Protein AF-A0A1G9WGM2-F1 (afdb_monomer)

Mean predicted aligned error: 13.65 Å

Structure (mmCIF, N/CA/C/O backbone):
data_AF-A0A1G9WGM2-F1
#
_entry.id   AF-A0A1G9WGM2-F1
#
loop_
_atom_site.group_PDB
_atom_site.id
_atom_site.type_symbol
_atom_site.label_atom_id
_atom_site.label_alt_id
_atom_site.label_comp_id
_atom_site.label_asym_id
_atom_site.label_entity_id
_atom_site.label_seq_id
_atom_site.pdbx_PDB_ins_code
_atom_site.Cartn_x
_atom_site.Cartn_y
_atom_site.Cartn_z
_atom_site.occupancy
_atom_site.B_iso_or_equiv
_atom_site.auth_seq_id
_atom_site.auth_comp_id
_atom_site.auth_asym_id
_atom_site.auth_atom_id
_atom_site.pdbx_PDB_model_num
ATOM 1 N N . MET A 1 1 ? 54.208 -11.945 -113.895 1.00 58.06 1 MET A N 1
ATOM 2 C CA . MET A 1 1 ? 55.251 -12.367 -112.931 1.00 58.06 1 MET A CA 1
ATOM 3 C C . MET A 1 1 ? 56.670 -12.042 -113.405 1.00 58.06 1 MET A C 1
ATOM 5 O O . MET A 1 1 ? 57.477 -11.692 -112.555 1.00 58.06 1 MET A O 1
ATOM 9 N N . ASP A 1 2 ? 56.974 -12.049 -114.711 1.00 66.38 2 ASP A N 1
ATOM 10 C CA . ASP A 1 2 ? 58.338 -11.769 -115.215 1.00 66.38 2 ASP A CA 1
ATOM 11 C C . ASP A 1 2 ? 58.859 -10.343 -114.980 1.00 66.38 2 ASP A C 1
ATOM 13 O O . ASP A 1 2 ? 60.056 -10.149 -114.787 1.00 66.38 2 ASP A O 1
ATOM 17 N N . PHE A 1 3 ? 57.978 -9.341 -114.923 1.00 66.06 3 PHE A N 1
ATOM 18 C CA . PHE A 1 3 ? 58.380 -7.950 -114.682 1.00 66.06 3 PHE A CA 1
ATOM 19 C C . PHE A 1 3 ? 58.916 -7.721 -113.258 1.00 66.06 3 PHE A C 1
ATOM 21 O O . PHE A 1 3 ? 59.926 -7.051 -113.071 1.00 66.06 3 PHE A O 1
ATOM 28 N N . PHE A 1 4 ? 58.288 -8.346 -112.257 1.00 67.81 4 PHE A N 1
ATOM 29 C CA . PHE A 1 4 ? 58.716 -8.248 -110.859 1.00 67.81 4 PHE A CA 1
ATOM 30 C C . PHE A 1 4 ? 60.034 -8.980 -110.608 1.00 67.81 4 PHE A C 1
ATOM 32 O O . PHE A 1 4 ? 60.876 -8.486 -109.866 1.00 67.81 4 PHE A O 1
ATOM 39 N N . LYS A 1 5 ? 60.251 -10.117 -111.277 1.00 70.56 5 LYS A N 1
ATOM 40 C CA . LYS A 1 5 ? 61.492 -10.886 -111.149 1.00 70.56 5 LYS A CA 1
ATOM 41 C C . LYS A 1 5 ? 62.699 -10.106 -111.697 1.00 70.56 5 LYS A C 1
ATOM 43 O O . LYS A 1 5 ? 63.709 -9.993 -111.014 1.00 70.56 5 LYS A O 1
ATOM 48 N N . LYS A 1 6 ? 62.535 -9.452 -112.856 1.00 65.06 6 LYS A N 1
ATOM 49 C CA . LYS A 1 6 ? 63.560 -8.600 -113.495 1.00 65.06 6 LYS A CA 1
ATOM 50 C C . LYS A 1 6 ? 63.853 -7.297 -112.734 1.00 65.06 6 LYS A C 1
ATOM 52 O O . LYS A 1 6 ? 64.939 -6.743 -112.857 1.00 65.06 6 LYS A O 1
ATOM 57 N N . MET A 1 7 ? 62.889 -6.802 -111.953 1.00 61.94 7 MET A N 1
ATOM 58 C CA . MET A 1 7 ? 63.050 -5.619 -111.096 1.00 61.94 7 MET A CA 1
ATOM 59 C C . MET A 1 7 ? 63.851 -5.914 -109.825 1.00 61.94 7 MET A C 1
ATOM 61 O O . MET A 1 7 ? 64.615 -5.066 -109.374 1.00 61.94 7 MET A O 1
ATOM 65 N N . VAL A 1 8 ? 63.680 -7.110 -109.256 1.00 66.00 8 VAL A N 1
ATOM 66 C CA . VAL A 1 8 ? 64.342 -7.538 -108.011 1.00 66.00 8 VAL A CA 1
ATOM 67 C C . VAL A 1 8 ? 65.826 -7.865 -108.230 1.00 66.00 8 VAL A C 1
ATOM 69 O O . VAL A 1 8 ? 66.623 -7.726 -107.308 1.00 66.00 8 VAL A O 1
ATOM 72 N N . GLU A 1 9 ? 66.227 -8.216 -109.453 1.00 73.25 9 GLU A N 1
ATOM 73 C CA . GLU A 1 9 ? 67.629 -8.479 -109.818 1.00 73.25 9 GLU A CA 1
ATOM 74 C C . GLU A 1 9 ? 68.477 -7.198 -109.996 1.00 73.25 9 GLU A C 1
ATOM 76 O O . GLU A 1 9 ? 69.699 -7.286 -110.103 1.00 73.25 9 GLU A O 1
ATOM 81 N N . ASN A 1 10 ? 67.870 -5.997 -109.986 1.00 79.62 10 ASN A N 1
ATOM 82 C CA . ASN A 1 10 ? 68.602 -4.728 -110.033 1.00 79.62 10 ASN A CA 1
ATOM 83 C C . ASN A 1 10 ? 68.957 -4.254 -108.603 1.00 79.62 10 ASN A C 1
ATOM 85 O O . ASN A 1 10 ? 68.059 -3.857 -107.852 1.00 79.62 10 ASN A O 1
ATOM 89 N N . PRO A 1 11 ? 70.247 -4.236 -108.213 1.00 78.94 11 PRO A N 1
ATOM 90 C CA . PRO A 1 11 ? 70.667 -3.938 -106.840 1.00 78.94 11 PRO A CA 1
ATOM 91 C C . PRO A 1 11 ? 70.260 -2.531 -106.378 1.00 78.94 11 PRO A C 1
ATOM 93 O O . PRO A 1 11 ? 69.970 -2.323 -105.200 1.00 78.94 11 PRO A O 1
ATOM 96 N N . THR A 1 12 ? 70.165 -1.569 -107.298 1.00 80.69 12 THR A N 1
ATOM 97 C CA . THR A 1 12 ? 69.712 -0.205 -106.998 1.00 80.69 12 THR A CA 1
ATOM 98 C C . THR A 1 12 ? 68.216 -0.172 -106.678 1.00 80.69 12 THR A C 1
ATOM 100 O O . THR A 1 12 ? 67.799 0.507 -105.742 1.00 80.69 12 THR A O 1
ATOM 103 N N . VAL A 1 13 ? 67.403 -0.946 -107.405 1.00 81.19 13 VAL A N 1
ATOM 104 C CA . VAL A 1 13 ? 65.955 -1.053 -107.159 1.00 81.19 13 VAL A CA 1
ATOM 105 C C . VAL A 1 13 ? 65.683 -1.801 -105.850 1.00 81.19 13 VAL A C 1
ATOM 107 O O . VAL A 1 13 ? 64.852 -1.357 -105.059 1.00 81.19 13 VAL A O 1
ATOM 110 N N . ALA A 1 14 ? 66.427 -2.873 -105.563 1.0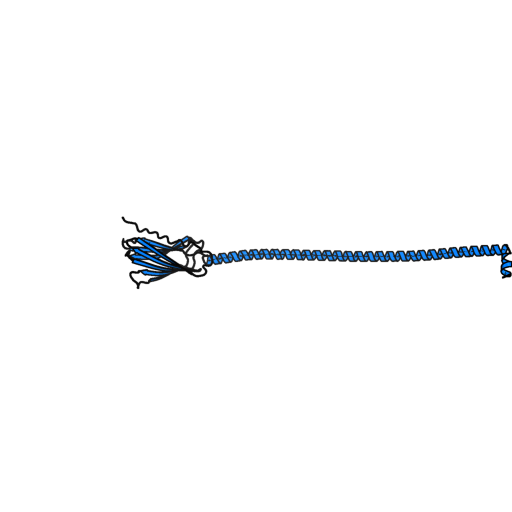0 79.38 14 ALA A N 1
ATOM 111 C CA . ALA A 1 14 ? 66.329 -3.610 -104.301 1.00 79.38 14 ALA A CA 1
ATOM 112 C C . ALA A 1 14 ? 66.664 -2.735 -103.074 1.00 79.38 14 ALA A C 1
ATOM 114 O O . ALA A 1 14 ? 65.967 -2.797 -102.057 1.00 79.38 14 ALA A O 1
ATOM 115 N N . PHE A 1 15 ? 67.681 -1.871 -103.176 1.00 83.62 15 PHE A N 1
ATOM 116 C CA . PHE A 1 15 ? 68.032 -0.913 -102.123 1.00 83.62 15 PHE A CA 1
ATOM 117 C C . PHE A 1 15 ? 66.912 0.106 -101.876 1.00 83.62 15 PHE A C 1
ATOM 119 O O . PHE A 1 15 ? 66.497 0.300 -100.734 1.00 83.62 15 PHE A O 1
ATOM 126 N N . VAL A 1 16 ? 66.364 0.704 -102.940 1.00 85.00 16 VAL A N 1
ATOM 127 C CA . VAL A 1 16 ? 65.252 1.664 -102.837 1.00 85.00 16 VAL A CA 1
ATOM 128 C C . VAL A 1 16 ? 64.013 1.016 -102.212 1.00 85.00 16 VAL A C 1
ATOM 130 O O . VAL A 1 16 ? 63.415 1.595 -101.308 1.00 85.00 16 VAL A O 1
ATOM 133 N N . ILE A 1 17 ? 63.663 -0.210 -102.617 1.00 84.69 17 ILE A N 1
ATOM 134 C CA . ILE A 1 17 ? 62.552 -0.965 -102.017 1.00 84.69 17 ILE A CA 1
ATOM 135 C C . ILE A 1 17 ? 62.804 -1.221 -100.524 1.00 84.69 17 ILE A C 1
ATOM 137 O O . ILE A 1 17 ? 61.892 -1.051 -99.719 1.00 84.69 17 ILE A O 1
ATOM 141 N N . THR A 1 18 ? 64.031 -1.574 -100.133 1.00 86.44 18 THR A N 1
ATOM 142 C CA . THR A 1 18 ? 64.389 -1.838 -98.727 1.00 86.44 18 THR A CA 1
ATOM 143 C C . THR A 1 18 ? 64.305 -0.574 -97.868 1.00 86.44 18 THR A C 1
ATOM 145 O O . THR A 1 18 ? 63.779 -0.621 -96.758 1.00 86.44 18 THR A O 1
ATOM 148 N N . VAL A 1 19 ? 64.761 0.573 -98.384 1.00 87.31 19 VAL A N 1
ATOM 149 C CA . VAL A 1 19 ? 64.656 1.870 -97.692 1.00 87.31 19 VAL A CA 1
ATOM 150 C C . VAL A 1 19 ? 63.193 2.290 -97.535 1.00 87.31 19 VAL A C 1
ATOM 152 O O . VAL A 1 19 ? 62.791 2.699 -96.445 1.00 87.31 19 VAL A O 1
ATOM 155 N N . ILE A 1 20 ? 62.373 2.133 -98.581 1.00 88.06 20 ILE A N 1
ATOM 156 C CA . ILE A 1 20 ? 60.930 2.414 -98.518 1.00 88.06 20 ILE A CA 1
ATOM 157 C C . ILE A 1 20 ? 60.243 1.482 -97.511 1.00 88.06 20 ILE A C 1
ATOM 159 O O . ILE A 1 20 ? 59.469 1.949 -96.677 1.00 88.06 20 ILE A O 1
ATOM 163 N N . ALA A 1 21 ? 60.550 0.183 -97.536 1.00 87.25 21 ALA A N 1
ATOM 164 C CA . ALA A 1 21 ? 60.004 -0.786 -96.590 1.00 87.25 21 ALA A CA 1
ATOM 165 C C . ALA A 1 21 ? 60.413 -0.472 -95.141 1.00 87.25 21 ALA A C 1
ATOM 167 O O . ALA A 1 21 ? 59.571 -0.519 -94.246 1.00 87.25 21 ALA A O 1
ATOM 168 N N . GLY A 1 22 ? 61.672 -0.087 -94.907 1.00 90.62 22 GLY A N 1
ATOM 169 C CA . GLY A 1 22 ? 62.163 0.333 -93.593 1.00 90.62 22 GLY A CA 1
ATOM 170 C C . GLY A 1 22 ? 61.476 1.602 -93.082 1.00 90.62 22 GLY A C 1
ATOM 171 O O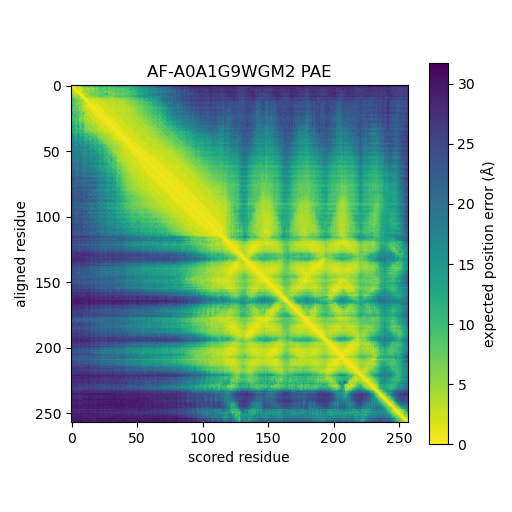 . GLY A 1 22 ? 61.080 1.664 -91.918 1.00 90.62 22 GLY A O 1
ATOM 172 N N . PHE A 1 23 ? 61.257 2.589 -93.955 1.00 91.94 23 PHE A N 1
ATOM 173 C CA . PHE A 1 23 ? 60.539 3.815 -93.605 1.00 91.94 23 PHE A CA 1
ATOM 174 C C . PHE A 1 23 ? 59.058 3.551 -93.296 1.00 91.94 23 PHE A C 1
ATOM 176 O O . PHE A 1 23 ? 58.539 4.051 -92.298 1.00 91.94 23 PHE A O 1
ATOM 183 N N . LEU A 1 24 ? 58.387 2.707 -94.088 1.00 92.19 24 LEU A N 1
ATOM 184 C CA . LEU A 1 24 ? 57.010 2.282 -93.818 1.00 92.19 24 LEU A CA 1
ATOM 185 C C . LEU A 1 24 ? 56.899 1.495 -92.504 1.00 92.19 24 LEU A C 1
ATOM 187 O O . LEU A 1 24 ? 55.967 1.733 -91.737 1.00 92.19 24 LEU A O 1
ATOM 191 N N . ALA A 1 25 ? 57.857 0.613 -92.205 1.00 91.31 25 ALA A N 1
ATOM 192 C CA . ALA A 1 25 ? 57.912 -0.110 -90.936 1.00 91.31 25 ALA A CA 1
ATOM 193 C C . ALA A 1 25 ? 58.110 0.840 -89.742 1.00 91.31 25 ALA A C 1
ATOM 195 O O . ALA A 1 25 ? 57.445 0.684 -88.718 1.00 91.31 25 ALA A O 1
ATOM 196 N N . PHE A 1 26 ? 58.964 1.860 -89.881 1.00 93.25 26 PHE A N 1
ATOM 197 C CA . PHE A 1 26 ? 59.153 2.885 -88.854 1.00 93.25 26 PHE A CA 1
ATOM 198 C C . PHE A 1 26 ? 57.890 3.728 -88.638 1.00 93.25 26 PHE A C 1
ATOM 200 O O . PHE A 1 26 ? 57.472 3.913 -87.496 1.00 93.25 26 PHE A O 1
ATOM 207 N N . ILE A 1 27 ? 57.226 4.172 -89.713 1.00 93.06 27 ILE A N 1
ATOM 208 C CA . ILE A 1 27 ? 55.937 4.876 -89.621 1.00 93.06 27 ILE A CA 1
ATOM 209 C C . ILE A 1 27 ? 54.904 4.000 -88.910 1.00 93.06 27 ILE A C 1
ATOM 211 O O . ILE A 1 27 ? 54.216 4.478 -88.007 1.00 93.06 27 ILE A O 1
ATOM 215 N N . PHE A 1 28 ? 54.810 2.719 -89.274 1.00 93.06 28 PHE A N 1
ATOM 216 C CA . PHE A 1 28 ? 53.888 1.784 -88.634 1.00 93.06 28 PHE A CA 1
ATOM 217 C C . PHE A 1 28 ? 54.191 1.626 -87.138 1.00 93.06 28 PHE A C 1
ATOM 219 O O . PHE A 1 28 ? 53.273 1.649 -86.317 1.00 93.06 28 PHE A O 1
ATOM 226 N N . LEU A 1 29 ? 55.473 1.559 -86.763 1.00 93.56 29 LEU A N 1
ATOM 227 C CA . LEU A 1 29 ? 55.907 1.518 -85.368 1.00 93.56 29 LEU A CA 1
ATOM 228 C C . LEU A 1 29 ? 55.490 2.797 -84.627 1.00 93.56 29 LEU A C 1
ATOM 230 O O . LEU A 1 29 ? 54.856 2.704 -83.575 1.00 93.56 29 LEU A O 1
ATOM 234 N N . CYS A 1 30 ? 55.731 3.983 -85.194 1.00 92.38 30 CYS A N 1
ATOM 235 C CA . CYS A 1 30 ? 55.307 5.256 -84.606 1.00 92.38 30 CYS A CA 1
ATOM 236 C C . CYS A 1 30 ? 53.784 5.357 -84.436 1.00 92.38 30 CYS A C 1
ATOM 238 O O . CYS A 1 30 ? 53.317 5.776 -83.375 1.00 92.38 30 CYS A O 1
ATOM 240 N N . ILE A 1 31 ? 53.003 4.944 -85.440 1.00 92.56 31 ILE A N 1
ATOM 241 C CA . ILE A 1 31 ? 51.534 4.920 -85.369 1.00 92.56 31 ILE A CA 1
ATOM 242 C C . ILE A 1 31 ? 51.069 3.945 -84.282 1.00 92.56 31 ILE A C 1
ATOM 244 O O . ILE A 1 31 ? 50.211 4.295 -83.474 1.00 92.56 31 ILE A O 1
ATOM 248 N N . SER A 1 32 ? 51.651 2.745 -84.215 1.00 91.62 32 SER A N 1
ATOM 249 C CA . SER A 1 32 ? 51.292 1.740 -83.209 1.00 91.62 32 SER A CA 1
ATOM 250 C C . SER A 1 32 ? 51.579 2.232 -81.786 1.00 91.62 32 SER A C 1
ATOM 252 O O . SER A 1 32 ? 50.714 2.131 -80.915 1.00 91.62 32 SER A O 1
ATOM 254 N N . ALA A 1 33 ? 52.732 2.874 -81.571 1.00 91.12 33 ALA A N 1
ATOM 255 C CA . ALA A 1 33 ? 53.105 3.471 -80.295 1.00 91.12 33 ALA A CA 1
ATOM 256 C C . ALA A 1 33 ? 52.187 4.650 -79.926 1.00 91.12 33 ALA A C 1
ATOM 258 O O . ALA A 1 33 ? 51.784 4.785 -78.769 1.00 91.12 33 ALA A O 1
ATOM 259 N N . TYR A 1 34 ? 51.807 5.484 -80.902 1.00 93.56 34 TYR A N 1
ATOM 260 C CA . TYR A 1 34 ? 50.861 6.583 -80.696 1.00 93.56 34 TYR A CA 1
ATOM 261 C C . TYR A 1 34 ? 49.474 6.067 -80.290 1.00 93.56 34 TYR A C 1
ATOM 263 O O . TYR A 1 34 ? 48.904 6.539 -79.304 1.00 93.56 34 TYR A O 1
ATOM 271 N N . LEU A 1 35 ? 48.956 5.053 -80.989 1.00 92.19 35 LEU A N 1
ATOM 272 C CA . LEU A 1 35 ? 47.673 4.426 -80.664 1.00 92.19 35 LEU A CA 1
ATOM 273 C C . LEU A 1 35 ? 47.704 3.740 -79.293 1.00 92.19 35 LEU A C 1
ATOM 275 O O . LEU A 1 35 ? 46.763 3.888 -78.511 1.00 92.19 35 LEU A O 1
ATOM 279 N N . GLN A 1 36 ? 48.795 3.044 -78.962 1.00 93.00 36 GLN A N 1
ATOM 280 C CA . GLN A 1 36 ? 48.979 2.418 -77.653 1.00 93.00 36 GLN A CA 1
ATOM 281 C C . GLN A 1 36 ? 49.008 3.463 -76.530 1.00 93.00 36 GLN A C 1
ATOM 283 O O . GLN A 1 36 ? 48.349 3.278 -75.506 1.00 93.00 36 GLN A O 1
ATOM 288 N N . ARG A 1 37 ? 49.700 4.592 -76.733 1.00 92.12 37 ARG A N 1
ATOM 289 C CA . ARG A 1 37 ? 49.713 5.712 -75.780 1.00 92.12 37 ARG A CA 1
ATOM 290 C C . ARG A 1 37 ? 48.330 6.348 -75.633 1.00 92.12 37 ARG A C 1
ATOM 292 O O . ARG A 1 37 ? 47.916 6.634 -74.512 1.00 92.12 37 ARG A O 1
ATOM 299 N N . GLY A 1 38 ? 47.597 6.525 -76.733 1.00 91.44 38 GLY A N 1
ATOM 300 C CA . GLY A 1 38 ? 46.218 7.017 -76.711 1.00 91.44 38 GLY A CA 1
ATOM 301 C C . GLY A 1 38 ? 45.282 6.104 -75.913 1.00 91.44 38 GLY A C 1
ATOM 302 O O . GLY A 1 38 ? 44.495 6.586 -75.098 1.00 91.44 38 GLY A O 1
ATOM 303 N N . LYS A 1 39 ? 45.418 4.782 -76.077 1.00 91.75 39 LYS A N 1
ATOM 304 C CA . LYS A 1 39 ? 44.663 3.791 -75.300 1.00 91.75 39 LYS A CA 1
ATOM 305 C C . LYS A 1 39 ? 45.022 3.840 -73.812 1.00 91.75 39 LYS A C 1
ATOM 307 O O . LYS A 1 39 ? 44.120 3.939 -72.990 1.00 91.75 39 LYS A O 1
ATOM 312 N N . ALA A 1 40 ? 46.311 3.874 -73.472 1.00 91.56 40 ALA A N 1
ATOM 313 C CA . ALA A 1 40 ? 46.769 3.951 -72.083 1.00 91.56 40 ALA A CA 1
ATOM 314 C C . ALA A 1 40 ? 46.267 5.215 -71.358 1.00 91.56 40 ALA A C 1
ATOM 316 O O . ALA A 1 40 ? 45.855 5.143 -70.202 1.00 91.56 40 ALA A O 1
ATOM 317 N N . LEU A 1 41 ? 46.243 6.368 -72.039 1.00 92.31 41 LEU A N 1
ATOM 318 C CA . LEU A 1 41 ? 45.680 7.606 -71.487 1.00 92.31 41 LEU A CA 1
ATOM 319 C C . LEU A 1 41 ? 44.165 7.506 -71.271 1.00 92.31 41 LEU A C 1
ATOM 321 O O . LEU A 1 41 ? 43.659 7.969 -70.249 1.00 92.31 41 LEU A O 1
ATOM 325 N N . LYS A 1 42 ? 43.438 6.884 -72.208 1.00 93.06 42 LYS A N 1
ATOM 326 C CA . LYS A 1 42 ? 41.996 6.647 -72.067 1.00 93.06 42 LYS A CA 1
ATOM 327 C C . LYS A 1 42 ? 41.701 5.720 -70.886 1.00 93.06 42 LYS A C 1
ATOM 329 O O . LYS A 1 42 ? 40.842 6.047 -70.072 1.00 93.06 42 LYS A O 1
ATOM 334 N N . ASP A 1 43 ? 42.440 4.622 -70.761 1.00 93.75 43 ASP A N 1
ATOM 335 C CA . ASP A 1 43 ? 42.288 3.658 -69.668 1.00 93.75 43 ASP A CA 1
ATOM 336 C C . ASP A 1 43 ? 42.635 4.297 -68.310 1.00 93.75 43 ASP A C 1
ATOM 338 O O . ASP A 1 43 ? 41.906 4.116 -67.337 1.00 93.75 43 ASP A O 1
ATOM 342 N N . SER A 1 44 ? 43.685 5.128 -68.253 1.00 94.00 44 SER A N 1
ATOM 343 C CA . SER A 1 44 ? 44.046 5.898 -67.054 1.00 94.00 44 SER A CA 1
ATOM 344 C C . SER A 1 44 ? 42.959 6.899 -66.651 1.00 94.00 44 SER A C 1
ATOM 346 O O . SER A 1 44 ? 42.627 6.984 -65.469 1.00 94.00 44 SER A O 1
ATOM 348 N N . ARG A 1 45 ? 42.350 7.608 -67.612 1.00 94.12 45 ARG A N 1
ATOM 349 C CA . ARG A 1 45 ? 41.236 8.531 -67.341 1.00 94.12 45 ARG A CA 1
ATOM 350 C C . ARG A 1 45 ? 40.012 7.799 -66.791 1.00 94.12 45 ARG A C 1
ATOM 352 O O . ARG A 1 45 ? 39.433 8.260 -65.814 1.00 94.12 45 ARG A O 1
ATOM 359 N N . VAL A 1 46 ? 39.656 6.653 -67.374 1.00 94.75 46 VAL A N 1
ATOM 360 C CA . VAL A 1 46 ? 38.560 5.805 -66.870 1.00 94.75 46 VAL A CA 1
ATOM 361 C C . VAL A 1 46 ? 38.874 5.290 -65.462 1.00 94.75 46 VAL A C 1
ATOM 363 O O . VAL A 1 46 ? 37.988 5.249 -64.613 1.00 94.75 46 VAL A O 1
ATOM 366 N N . GLY A 1 47 ? 40.130 4.923 -65.188 1.00 94.44 47 GLY A N 1
ATOM 367 C CA . GLY A 1 47 ? 40.578 4.548 -63.846 1.00 94.44 47 GLY A CA 1
ATOM 368 C C . GLY A 1 47 ? 40.412 5.679 -62.827 1.00 94.44 47 GLY A C 1
ATOM 369 O O . GLY A 1 47 ? 39.869 5.448 -61.751 1.00 94.44 47 GLY A O 1
ATOM 370 N N . ALA A 1 48 ? 40.811 6.903 -63.185 1.00 94.19 48 ALA A N 1
ATOM 371 C CA . ALA A 1 48 ? 40.668 8.080 -62.328 1.00 94.19 48 ALA A CA 1
ATOM 372 C C . ALA A 1 48 ? 39.198 8.449 -62.064 1.00 94.19 48 ALA A C 1
ATOM 374 O O . ALA A 1 48 ? 38.849 8.794 -60.941 1.00 94.19 48 ALA A O 1
ATOM 375 N N . GLU A 1 49 ? 38.328 8.337 -63.070 1.00 95.62 49 GLU A N 1
ATOM 376 C CA . GLU A 1 49 ? 36.887 8.581 -62.925 1.00 95.62 49 GLU A CA 1
ATOM 377 C C . GLU A 1 49 ? 36.227 7.551 -61.998 1.0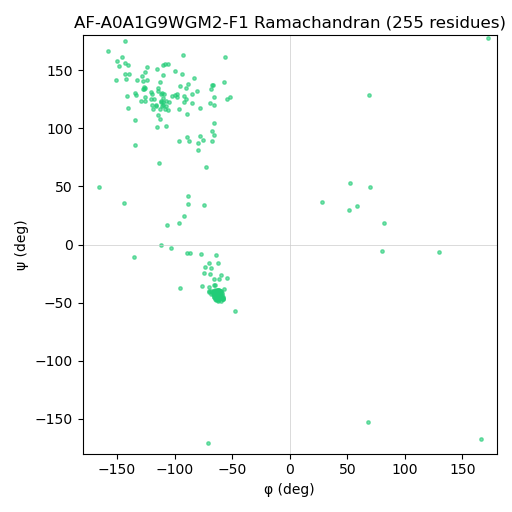0 95.62 49 GLU A C 1
ATOM 379 O O . GLU A 1 49 ? 35.461 7.911 -61.108 1.00 95.62 49 GLU A O 1
ATOM 384 N N . ARG A 1 50 ? 36.592 6.269 -62.130 1.00 95.75 50 ARG A N 1
ATOM 385 C CA . ARG A 1 50 ? 36.141 5.225 -61.198 1.00 95.75 50 ARG A CA 1
ATOM 386 C C . ARG A 1 50 ? 36.609 5.490 -59.770 1.00 95.75 50 ARG A C 1
ATOM 388 O O . ARG A 1 50 ? 35.848 5.247 -58.842 1.00 95.75 50 ARG A O 1
ATOM 395 N N . GLU A 1 51 ? 37.837 5.972 -59.587 1.00 95.44 51 GLU A N 1
ATOM 396 C CA . GLU A 1 51 ? 38.342 6.328 -58.259 1.00 95.44 51 GLU A CA 1
ATOM 397 C C . GLU A 1 51 ? 37.587 7.510 -57.659 1.00 95.44 51 GLU A C 1
ATOM 399 O O . GLU A 1 51 ? 37.174 7.442 -56.505 1.00 95.44 51 GLU A O 1
ATOM 404 N N . ALA A 1 52 ? 37.349 8.557 -58.452 1.00 95.56 52 ALA A N 1
ATOM 405 C CA . ALA A 1 52 ? 36.571 9.713 -58.024 1.00 95.56 52 ALA A CA 1
ATOM 406 C C . ALA A 1 52 ? 35.156 9.304 -57.582 1.00 95.56 52 ALA A C 1
ATOM 408 O O . ALA A 1 52 ? 34.729 9.692 -56.497 1.00 95.56 52 ALA A O 1
ATOM 409 N N . ASN A 1 53 ? 34.486 8.444 -58.357 1.00 96.44 53 ASN A N 1
ATOM 410 C CA . ASN A 1 53 ? 33.161 7.928 -58.005 1.00 96.44 53 ASN A CA 1
ATOM 411 C C . ASN A 1 53 ? 33.193 7.115 -56.702 1.00 96.44 53 ASN A C 1
ATOM 413 O O . ASN A 1 53 ? 32.345 7.314 -55.839 1.00 96.44 53 ASN A O 1
ATOM 417 N N . ARG A 1 54 ? 34.201 6.249 -56.504 1.00 96.44 54 ARG A N 1
ATOM 418 C CA . ARG A 1 54 ? 34.360 5.504 -55.241 1.00 96.44 54 ARG A CA 1
ATOM 419 C C . ARG A 1 54 ? 34.558 6.431 -54.045 1.00 96.44 54 ARG A C 1
ATOM 421 O O . ARG A 1 54 ? 33.990 6.193 -52.985 1.00 96.44 54 ARG A O 1
ATOM 428 N N . VAL A 1 55 ? 35.364 7.482 -54.195 1.00 96.94 55 VAL A N 1
ATOM 429 C CA . VAL A 1 55 ? 35.585 8.475 -53.132 1.00 96.94 55 VAL A CA 1
ATOM 430 C C . VAL A 1 55 ? 34.286 9.209 -52.789 1.00 96.94 55 VAL A C 1
ATOM 432 O O . VAL A 1 55 ? 34.007 9.432 -51.610 1.00 96.94 55 VAL A O 1
ATOM 435 N N . GLU A 1 56 ? 33.478 9.553 -53.790 1.00 96.81 56 GLU A N 1
ATOM 436 C CA . GLU A 1 56 ? 32.175 10.187 -53.581 1.00 96.81 56 GLU A CA 1
ATOM 437 C C . GLU A 1 56 ? 31.187 9.250 -52.870 1.00 96.81 56 GLU A C 1
ATOM 439 O O . GLU A 1 56 ? 30.582 9.651 -51.876 1.00 96.81 56 GLU A O 1
ATOM 444 N N . GLU A 1 57 ? 31.104 7.983 -53.285 1.00 96.75 57 GLU A N 1
ATOM 445 C CA . GLU A 1 57 ? 30.301 6.954 -52.610 1.00 96.75 57 GLU A CA 1
ATOM 446 C C . GLU A 1 57 ? 30.740 6.751 -51.152 1.00 96.75 57 GLU A C 1
ATOM 448 O O . GLU A 1 57 ? 29.907 6.686 -50.247 1.00 96.75 57 GLU A O 1
ATOM 453 N N . HIS A 1 58 ? 32.049 6.702 -50.886 1.00 96.44 58 HIS A N 1
ATOM 454 C CA . HIS A 1 58 ? 32.567 6.605 -49.521 1.00 96.44 58 HIS A CA 1
ATOM 455 C C . HIS A 1 58 ? 32.190 7.820 -48.668 1.00 96.44 58 HIS A C 1
ATOM 457 O O . HIS A 1 58 ? 31.854 7.659 -47.493 1.00 96.44 58 HIS A O 1
ATOM 463 N N . LYS A 1 59 ? 32.212 9.024 -49.248 1.00 96.88 59 LYS A N 1
ATOM 464 C CA . LYS A 1 59 ? 31.797 10.249 -48.560 1.00 96.88 59 LYS A CA 1
ATOM 465 C C . LYS A 1 59 ? 30.298 10.241 -48.252 1.00 96.88 59 LYS A C 1
ATOM 467 O O . LYS A 1 59 ? 29.919 10.613 -47.143 1.00 96.88 59 LYS A O 1
ATOM 472 N N . ASP A 1 60 ? 29.461 9.789 -49.186 1.00 97.62 60 ASP A N 1
ATOM 473 C CA . ASP A 1 60 ? 28.020 9.616 -48.956 1.00 97.62 60 ASP A CA 1
ATOM 474 C C . ASP A 1 60 ? 27.752 8.624 -47.816 1.00 97.62 60 ASP A C 1
ATOM 476 O O . ASP A 1 60 ? 27.040 8.938 -46.861 1.00 97.62 60 ASP A O 1
ATOM 480 N N . LEU A 1 61 ? 28.406 7.459 -47.848 1.00 97.31 61 LEU A N 1
ATOM 481 C CA . LEU A 1 61 ? 28.295 6.456 -46.788 1.00 97.31 61 LEU A CA 1
ATOM 482 C C . LEU A 1 61 ? 28.729 7.005 -45.426 1.00 97.31 61 LEU A C 1
ATOM 484 O O . LEU A 1 61 ? 28.065 6.747 -44.421 1.00 97.31 61 LEU A O 1
ATOM 488 N N . GLN A 1 62 ? 29.814 7.779 -45.379 1.00 97.44 62 GLN A N 1
ATOM 489 C CA . GLN A 1 62 ? 30.282 8.402 -44.145 1.00 97.44 62 GLN A CA 1
ATOM 490 C C . GLN A 1 62 ? 29.272 9.427 -43.609 1.00 97.44 62 GLN A C 1
ATOM 492 O O . GLN A 1 62 ? 28.991 9.431 -42.411 1.00 97.44 62 GLN A O 1
ATOM 497 N N . ASN A 1 63 ? 28.686 10.254 -44.478 1.00 97.81 63 ASN A N 1
ATOM 498 C CA . ASN A 1 63 ? 27.658 11.218 -44.085 1.00 97.81 63 ASN A CA 1
ATOM 499 C C . ASN A 1 63 ? 26.421 10.512 -43.522 1.00 97.81 63 ASN A C 1
ATOM 501 O O . ASN A 1 63 ? 25.989 10.825 -42.415 1.00 97.81 63 ASN A O 1
ATOM 505 N N . ARG A 1 64 ? 25.918 9.491 -44.222 1.00 97.31 64 ARG A N 1
ATOM 506 C CA . ARG A 1 64 ? 24.776 8.686 -43.766 1.00 97.31 64 ARG A CA 1
ATOM 507 C C . ARG A 1 64 ? 25.065 7.978 -42.445 1.00 97.31 64 ARG A C 1
ATOM 509 O O . ARG A 1 64 ? 24.206 7.924 -41.570 1.00 97.31 64 ARG A O 1
ATOM 516 N N . SER A 1 65 ? 26.282 7.462 -42.267 1.00 98.00 65 SER A N 1
ATOM 517 C CA . SER A 1 65 ? 26.705 6.873 -40.994 1.00 98.00 65 SER A CA 1
ATOM 518 C C . SER A 1 65 ? 26.684 7.902 -39.861 1.00 98.00 65 SER A C 1
ATOM 520 O O . SER A 1 65 ? 26.233 7.583 -38.763 1.00 98.00 65 SER A O 1
ATOM 522 N N . ASN A 1 66 ? 27.141 9.132 -40.109 1.00 97.50 66 ASN A N 1
ATOM 523 C CA . ASN A 1 66 ? 27.112 10.200 -39.109 1.00 97.50 66 ASN A CA 1
ATOM 524 C C . ASN A 1 66 ? 25.674 10.602 -38.746 1.00 97.50 66 ASN A C 1
ATOM 526 O O . ASN A 1 66 ? 25.369 10.756 -37.567 1.00 97.50 66 ASN A O 1
ATOM 530 N N . GLU A 1 67 ? 24.773 10.701 -39.725 1.00 98.12 67 GLU A N 1
ATOM 531 C CA . GLU A 1 67 ? 23.349 10.986 -39.487 1.00 98.12 67 GLU A CA 1
ATOM 532 C C . GLU A 1 67 ? 22.674 9.906 -38.629 1.00 98.12 67 GLU A C 1
ATOM 534 O O . GLU A 1 67 ? 21.903 10.220 -37.717 1.00 98.12 67 GLU A O 1
ATOM 539 N N . ILE A 1 68 ? 22.999 8.631 -38.873 1.00 98.06 68 ILE A N 1
ATOM 540 C CA . ILE A 1 68 ? 22.520 7.510 -38.054 1.00 98.06 68 ILE A CA 1
ATOM 541 C C . ILE A 1 68 ? 23.041 7.632 -36.618 1.00 98.06 68 ILE A C 1
ATOM 543 O O . ILE A 1 68 ? 22.272 7.442 -35.676 1.00 98.06 68 ILE A O 1
ATOM 547 N N . ILE A 1 69 ? 24.322 7.968 -36.435 1.00 98.12 69 ILE A N 1
ATOM 548 C CA . ILE A 1 69 ? 24.926 8.138 -35.106 1.00 98.12 69 ILE A CA 1
ATOM 549 C C . ILE A 1 69 ? 24.246 9.275 -34.337 1.00 98.12 69 ILE A C 1
ATOM 551 O O . ILE A 1 69 ? 23.894 9.091 -33.173 1.00 98.12 69 ILE A O 1
ATOM 555 N N . GLU A 1 70 ? 24.025 10.427 -34.968 1.00 98.25 70 GLU A N 1
ATOM 556 C CA . GLU A 1 70 ? 23.350 11.560 -34.322 1.00 98.25 70 GLU A CA 1
ATOM 557 C C . GLU A 1 70 ? 21.889 11.235 -33.985 1.00 98.25 70 GLU A C 1
ATOM 559 O O . GLU A 1 70 ? 21.427 11.510 -32.876 1.00 98.25 70 GLU A O 1
ATOM 564 N N . SER A 1 71 ? 21.184 10.542 -34.883 1.00 97.81 71 SER A N 1
ATOM 565 C CA . SER A 1 71 ? 19.821 10.066 -34.620 1.00 97.81 71 SER A CA 1
ATOM 566 C C . SER A 1 71 ? 19.776 9.090 -33.439 1.00 97.81 71 SER A C 1
ATOM 568 O O . SER A 1 71 ? 18.890 9.174 -32.589 1.00 97.81 71 SER A O 1
ATOM 570 N N . ALA A 1 72 ? 20.751 8.182 -33.343 1.00 98.06 72 ALA A N 1
ATOM 571 C CA . ALA A 1 72 ? 20.861 7.247 -32.229 1.00 98.06 72 ALA A CA 1
ATOM 572 C C . ALA A 1 72 ? 21.150 7.966 -30.901 1.00 98.06 72 ALA A C 1
ATOM 574 O O . ALA A 1 72 ? 20.526 7.641 -29.892 1.00 98.06 72 ALA A O 1
ATOM 575 N N . LYS A 1 73 ? 22.038 8.971 -30.894 1.00 98.19 73 LYS A N 1
ATOM 576 C CA . LYS A 1 73 ? 22.303 9.799 -29.703 1.00 98.19 73 LYS A CA 1
ATOM 577 C C . LYS A 1 73 ? 21.038 10.494 -29.209 1.00 98.19 73 LYS A C 1
ATOM 579 O O . LYS A 1 73 ? 20.737 10.418 -28.021 1.00 98.19 73 LYS A O 1
ATOM 584 N N . TYR A 1 74 ? 20.279 11.103 -30.118 1.00 98.25 74 TYR A N 1
ATOM 585 C CA . TYR A 1 74 ? 19.014 11.753 -29.783 1.00 98.25 74 TYR A CA 1
ATOM 586 C C . TYR A 1 74 ? 18.002 10.770 -29.175 1.00 98.25 74 TYR A C 1
ATOM 588 O O . TYR A 1 74 ? 17.378 11.060 -28.156 1.00 98.25 74 TYR A O 1
ATOM 596 N N . LEU A 1 75 ? 17.863 9.574 -29.758 1.00 98.19 75 LEU A N 1
ATOM 597 C CA . LEU A 1 75 ? 16.976 8.540 -29.216 1.00 98.19 75 LEU A CA 1
ATOM 598 C C . LEU A 1 75 ? 17.396 8.096 -27.810 1.00 98.19 75 LEU A C 1
ATOM 600 O O . LEU A 1 75 ? 16.538 7.948 -26.941 1.00 98.19 75 LEU A O 1
ATOM 604 N N . ILE A 1 76 ? 18.698 7.922 -27.573 1.00 98.25 76 ILE A N 1
ATOM 605 C CA . ILE A 1 76 ? 19.239 7.572 -26.253 1.00 98.25 76 ILE A CA 1
ATOM 606 C C . ILE A 1 76 ? 18.929 8.675 -25.232 1.00 98.25 76 ILE A C 1
ATOM 608 O O . ILE A 1 76 ? 18.507 8.379 -24.115 1.00 98.25 76 ILE A O 1
ATOM 612 N N . GLU A 1 77 ? 19.083 9.946 -25.605 1.00 98.44 77 GLU A N 1
ATOM 613 C CA . GLU A 1 77 ? 18.743 11.078 -24.739 1.00 98.44 77 GLU A CA 1
ATOM 614 C C . GLU A 1 77 ? 17.255 11.067 -24.359 1.00 98.44 77 GLU A C 1
ATOM 616 O O . GLU A 1 77 ? 16.914 11.153 -23.178 1.00 98.44 77 GLU A O 1
ATOM 621 N N . LYS A 1 78 ? 16.362 10.837 -25.329 1.00 98.12 78 LYS A N 1
ATOM 622 C CA . LYS A 1 78 ? 14.917 10.733 -25.066 1.00 98.12 78 LYS A CA 1
ATOM 623 C C . LYS A 1 78 ? 14.533 9.530 -24.217 1.00 98.12 78 LYS A C 1
ATOM 625 O O . LYS A 1 78 ? 13.643 9.639 -23.372 1.00 98.12 78 LYS A O 1
ATOM 630 N N . GLN A 1 79 ? 15.219 8.403 -24.374 1.00 98.06 79 GLN A N 1
ATOM 631 C CA . GLN A 1 79 ? 15.038 7.261 -23.481 1.00 98.06 79 GLN A CA 1
ATOM 632 C C . GLN A 1 79 ? 15.468 7.595 -22.049 1.00 98.06 79 GLN A C 1
ATOM 634 O O . GLN A 1 79 ? 14.743 7.269 -21.111 1.00 98.06 79 GLN A O 1
ATOM 639 N N . ASN A 1 80 ? 16.585 8.303 -21.869 1.00 97.94 80 ASN A N 1
ATOM 640 C CA . ASN A 1 80 ? 17.047 8.728 -20.547 1.00 97.94 80 ASN A CA 1
ATOM 641 C C . ASN A 1 80 ? 16.082 9.720 -19.878 1.00 97.94 80 ASN A C 1
ATOM 643 O O . ASN A 1 80 ? 15.784 9.570 -18.692 1.00 97.94 80 ASN A O 1
ATOM 647 N N . GLU A 1 81 ? 15.535 10.685 -20.625 1.00 98.25 81 GLU A N 1
ATOM 648 C CA . GLU A 1 81 ? 14.476 11.580 -20.133 1.00 98.25 81 GLU A CA 1
ATOM 649 C C . GLU A 1 81 ? 13.249 10.780 -19.659 1.00 98.25 81 GLU A C 1
ATOM 651 O O . GLU A 1 81 ? 12.753 10.983 -18.548 1.00 98.25 81 GLU A O 1
ATOM 656 N N . SER A 1 82 ? 12.796 9.815 -20.468 1.00 97.94 82 SER A N 1
ATOM 657 C CA . SER A 1 82 ? 11.656 8.952 -20.136 1.00 97.94 82 SER A CA 1
ATOM 658 C C . SER A 1 82 ? 11.911 8.085 -18.899 1.00 97.94 82 SER A C 1
ATOM 660 O O . SER A 1 82 ? 11.008 7.889 -18.079 1.00 97.94 82 SER A O 1
ATOM 662 N N . LEU A 1 83 ? 13.128 7.557 -18.739 1.00 98.06 83 LEU A N 1
ATOM 663 C CA . LEU A 1 83 ? 13.523 6.780 -17.563 1.00 98.06 83 LEU A CA 1
ATOM 664 C C . LEU A 1 83 ? 13.534 7.647 -16.299 1.00 98.06 83 LEU A C 1
ATOM 666 O O . LEU A 1 83 ? 13.013 7.227 -15.267 1.00 98.06 83 LEU A O 1
ATOM 670 N N . SER A 1 84 ? 14.050 8.874 -16.389 1.00 97.75 84 SER A N 1
ATOM 671 C CA . SER A 1 84 ? 14.049 9.835 -15.279 1.00 97.75 84 SER A CA 1
ATOM 672 C C . SER A 1 84 ? 12.626 10.208 -14.839 1.00 97.75 84 SER A C 1
ATOM 674 O O . SER A 1 84 ? 12.294 10.166 -13.648 1.00 97.75 84 SER A O 1
ATOM 676 N N . ALA A 1 85 ? 11.739 10.475 -15.803 1.00 97.69 85 ALA A N 1
ATOM 677 C CA . ALA A 1 85 ? 10.325 10.718 -15.533 1.00 97.69 85 ALA A CA 1
ATOM 678 C C . ALA A 1 85 ? 9.657 9.504 -14.863 1.00 97.69 85 ALA A C 1
ATOM 680 O O . ALA A 1 85 ? 8.961 9.656 -13.859 1.00 97.69 85 ALA A O 1
ATOM 681 N N . SER A 1 86 ? 9.926 8.293 -15.358 1.00 97.81 86 SER A N 1
ATOM 682 C CA . SER A 1 86 ? 9.396 7.050 -14.778 1.00 97.81 86 SER A CA 1
ATOM 683 C C . SER A 1 86 ? 9.878 6.839 -13.340 1.00 97.81 86 SER A C 1
ATOM 685 O O . SER A 1 86 ? 9.080 6.510 -12.465 1.00 97.81 86 SER A O 1
ATOM 687 N N . SER A 1 87 ? 11.159 7.104 -13.065 1.00 97.88 87 SER A N 1
ATOM 688 C CA . SER A 1 87 ? 11.718 7.042 -11.709 1.00 97.88 87 SER A CA 1
ATOM 689 C C . SER A 1 87 ? 11.020 8.017 -10.758 1.00 97.88 87 SER A C 1
ATOM 691 O O . SER A 1 87 ? 10.712 7.663 -9.621 1.00 97.88 87 SER A O 1
ATOM 693 N N . THR A 1 88 ? 10.721 9.231 -11.227 1.00 98.19 88 THR A N 1
ATOM 694 C CA . THR A 1 88 ? 9.994 10.235 -10.437 1.00 98.19 88 THR A CA 1
ATOM 695 C C . THR A 1 88 ? 8.571 9.773 -10.117 1.00 98.19 88 THR A C 1
ATOM 697 O O . THR A 1 88 ? 8.110 9.918 -8.985 1.00 98.19 88 THR A O 1
ATOM 700 N N . VAL A 1 89 ? 7.874 9.174 -11.089 1.00 98.25 89 VAL A N 1
ATOM 701 C CA . VAL A 1 89 ? 6.530 8.613 -10.879 1.00 98.25 89 VAL A CA 1
ATOM 702 C C . VAL A 1 89 ? 6.559 7.502 -9.829 1.00 98.25 89 VAL A C 1
ATOM 704 O O . VAL A 1 89 ? 5.742 7.524 -8.911 1.00 98.25 89 VAL A O 1
ATOM 707 N N . ILE A 1 90 ? 7.520 6.578 -9.914 1.00 98.00 90 ILE A N 1
ATOM 708 C CA . ILE A 1 90 ? 7.677 5.488 -8.938 1.00 98.00 90 ILE A CA 1
ATOM 709 C C . ILE A 1 90 ? 7.908 6.049 -7.530 1.00 98.00 90 ILE A C 1
ATOM 711 O O . ILE A 1 90 ? 7.266 5.613 -6.576 1.00 98.00 90 ILE A O 1
ATOM 715 N N . GLN A 1 91 ? 8.774 7.057 -7.388 1.00 98.31 91 GLN A N 1
ATOM 716 C CA . GLN A 1 91 ? 9.007 7.701 -6.096 1.00 98.31 91 GLN A CA 1
ATOM 717 C C . GLN A 1 91 ? 7.713 8.300 -5.522 1.00 98.31 91 GLN A C 1
ATOM 719 O O . GLN A 1 91 ? 7.394 8.076 -4.356 1.00 98.31 91 GLN A O 1
ATOM 724 N N . LYS A 1 92 ? 6.936 9.013 -6.345 1.00 98.12 92 LYS A N 1
ATOM 725 C CA . LYS A 1 92 ? 5.662 9.613 -5.920 1.00 98.12 92 LYS A CA 1
ATOM 726 C C . LYS A 1 92 ? 4.614 8.569 -5.539 1.00 98.12 92 LYS A C 1
ATOM 728 O O . LYS A 1 92 ? 3.840 8.801 -4.614 1.00 98.12 92 LYS A O 1
ATOM 733 N N . GLN A 1 93 ? 4.593 7.421 -6.213 1.00 98.06 93 GLN A N 1
ATOM 734 C CA . GLN A 1 93 ? 3.724 6.306 -5.837 1.00 98.06 93 GLN A CA 1
ATOM 735 C C . GLN A 1 93 ? 4.094 5.738 -4.464 1.00 98.06 93 GLN A C 1
ATOM 737 O O . GLN A 1 93 ? 3.201 5.511 -3.652 1.00 98.06 93 GLN A O 1
ATOM 742 N N . ASN A 1 94 ? 5.386 5.575 -4.173 1.00 97.56 94 ASN A N 1
ATOM 743 C CA . ASN A 1 94 ? 5.835 5.111 -2.858 1.00 97.56 94 ASN A CA 1
ATOM 744 C C . ASN A 1 94 ? 5.455 6.104 -1.745 1.00 97.56 94 ASN A C 1
ATOM 746 O O . ASN A 1 94 ? 4.871 5.699 -0.744 1.00 97.56 94 ASN A O 1
ATOM 750 N N . GLU A 1 95 ? 5.677 7.408 -1.957 1.00 98.19 95 GLU A N 1
ATOM 751 C CA . GLU A 1 95 ? 5.261 8.466 -1.016 1.00 98.19 95 GLU A CA 1
ATOM 752 C C . GLU A 1 95 ? 3.741 8.440 -0.745 1.00 98.19 95 GLU A C 1
ATOM 754 O O . GLU A 1 95 ? 3.288 8.649 0.387 1.00 98.19 95 GLU A O 1
ATOM 759 N N . LEU A 1 96 ? 2.936 8.160 -1.777 1.00 98.25 96 LEU A N 1
ATOM 760 C CA . LEU A 1 96 ? 1.485 8.041 -1.649 1.00 98.25 96 LEU A CA 1
ATOM 761 C C . LEU A 1 96 ? 1.078 6.806 -0.834 1.00 98.25 96 LEU A C 1
ATOM 763 O O . LEU A 1 96 ? 0.194 6.911 0.015 1.00 98.25 96 LEU A O 1
ATOM 767 N N . ILE A 1 97 ? 1.719 5.658 -1.068 1.00 98.00 97 ILE A N 1
ATOM 768 C CA . ILE A 1 97 ? 1.474 4.417 -0.317 1.00 98.00 97 ILE A CA 1
ATOM 769 C C . ILE A 1 97 ? 1.782 4.624 1.171 1.00 98.00 97 ILE A C 1
ATOM 771 O O . ILE A 1 97 ? 0.964 4.271 2.023 1.00 98.00 97 ILE A O 1
ATOM 775 N N . ASP A 1 98 ? 2.914 5.252 1.491 1.00 98.00 98 ASP A N 1
ATOM 776 C CA . ASP A 1 98 ? 3.287 5.548 2.876 1.00 98.00 98 ASP A CA 1
ATOM 777 C C . ASP A 1 98 ? 2.267 6.482 3.542 1.00 98.00 98 ASP A C 1
ATOM 779 O O . ASP A 1 98 ? 1.814 6.232 4.662 1.00 98.00 98 ASP A O 1
ATOM 783 N N . SER A 1 99 ? 1.823 7.514 2.820 1.00 97.50 99 SER A N 1
ATOM 784 C CA . SER A 1 99 ? 0.790 8.438 3.302 1.00 97.50 99 SER A CA 1
ATOM 785 C C . SER A 1 99 ? -0.550 7.734 3.554 1.00 97.50 99 SER A C 1
ATOM 787 O O . SER A 1 99 ? -1.210 7.996 4.560 1.00 97.50 99 SER A O 1
ATOM 789 N N . GLN A 1 100 ? -0.954 6.809 2.676 1.00 97.38 100 GLN A N 1
ATOM 790 C CA . GLN A 1 100 ? -2.171 6.009 2.858 1.00 97.38 100 GLN A CA 1
ATOM 791 C C . GLN A 1 100 ? -2.082 5.100 4.083 1.00 97.38 100 GLN A C 1
ATOM 793 O O . GLN A 1 100 ? -3.059 4.973 4.820 1.00 97.38 100 GLN A O 1
ATOM 798 N N . LYS A 1 1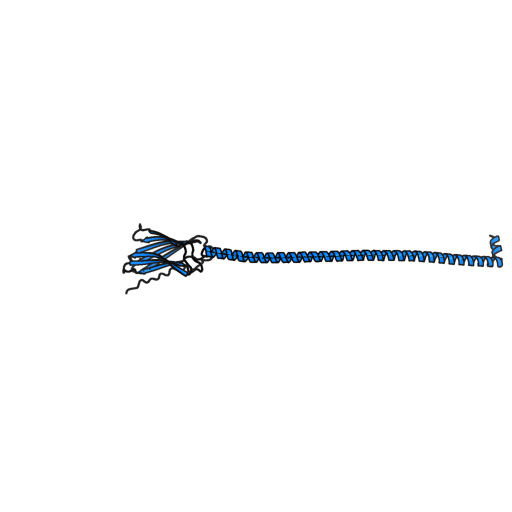01 ? -0.917 4.497 4.334 1.00 97.31 101 LYS A N 1
ATOM 799 C CA . LYS A 1 101 ? -0.697 3.667 5.521 1.00 97.31 101 LYS A CA 1
ATOM 800 C C . LYS A 1 101 ? -0.869 4.474 6.809 1.00 97.31 101 LYS A C 1
ATOM 802 O O . LYS A 1 101 ? -1.579 4.026 7.706 1.00 97.31 101 LYS A O 1
ATOM 807 N N . ILE A 1 102 ? -0.281 5.670 6.870 1.00 97.38 102 ILE A N 1
ATOM 808 C CA . ILE A 1 102 ? -0.428 6.581 8.015 1.00 97.38 102 ILE A CA 1
ATOM 809 C C . ILE A 1 102 ? -1.898 6.967 8.211 1.00 97.38 102 ILE A C 1
ATOM 811 O O . ILE A 1 102 ? -2.401 6.929 9.332 1.00 97.38 102 ILE A O 1
ATOM 815 N N . LEU A 1 103 ? -2.611 7.297 7.129 1.00 97.12 103 LEU A N 1
ATOM 816 C CA . LEU A 1 103 ? -4.026 7.659 7.204 1.00 97.12 103 LEU A CA 1
ATOM 817 C C . LEU A 1 103 ? -4.886 6.507 7.743 1.00 97.12 103 LEU A C 1
ATOM 819 O O . LEU A 1 103 ? -5.739 6.730 8.599 1.00 97.12 103 LEU A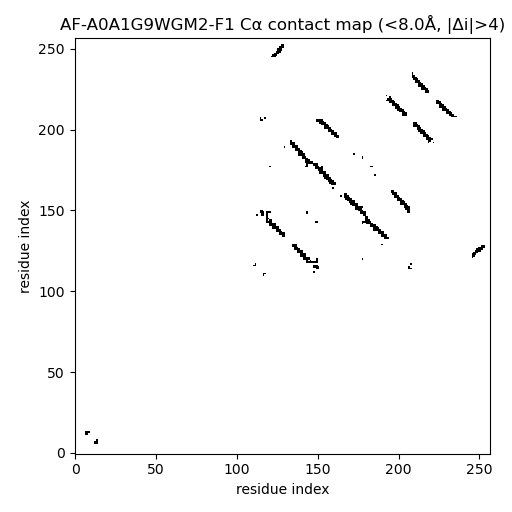 O 1
ATOM 823 N N . LEU A 1 104 ? -4.660 5.281 7.267 1.00 96.25 104 LEU A N 1
ATOM 824 C CA . LEU A 1 104 ? -5.379 4.098 7.747 1.00 96.25 104 LEU A CA 1
ATOM 825 C C . LEU A 1 104 ? -5.099 3.824 9.227 1.00 96.25 104 LEU A C 1
ATOM 827 O O . LEU A 1 104 ? -6.016 3.493 9.977 1.00 96.25 104 LEU A O 1
ATOM 831 N N . GLU A 1 105 ? -3.852 3.993 9.665 1.00 96.31 105 GLU A N 1
ATOM 832 C CA . GLU A 1 105 ? -3.481 3.868 11.074 1.00 96.31 105 GLU A CA 1
ATOM 833 C C . GLU A 1 105 ? -4.189 4.923 11.935 1.00 96.31 105 GLU A C 1
ATOM 835 O O . GLU A 1 105 ? -4.779 4.588 12.962 1.00 96.31 105 GLU A O 1
ATOM 840 N N . GLN A 1 106 ? -4.223 6.181 11.486 1.00 95.50 106 GLN A N 1
ATOM 841 C CA . GLN A 1 106 ? -4.947 7.257 12.166 1.00 95.50 106 GLN A CA 1
ATOM 842 C C . GLN A 1 106 ? -6.449 6.979 12.240 1.00 95.50 106 GLN A C 1
ATOM 844 O O . GLN A 1 106 ? -7.033 7.100 13.312 1.00 95.50 106 GLN A O 1
ATOM 849 N N . GLN A 1 107 ? -7.073 6.548 11.141 1.00 93.38 107 GLN A N 1
ATOM 850 C CA . GLN A 1 107 ? -8.493 6.185 11.122 1.00 93.38 107 GLN A CA 1
ATOM 851 C C . GLN A 1 107 ? -8.798 5.029 12.075 1.00 93.38 107 GLN A C 1
ATOM 853 O O . GLN A 1 107 ? -9.790 5.082 12.801 1.00 93.38 107 GLN A O 1
ATOM 858 N N . SER A 1 108 ? -7.939 4.009 12.103 1.00 90.44 1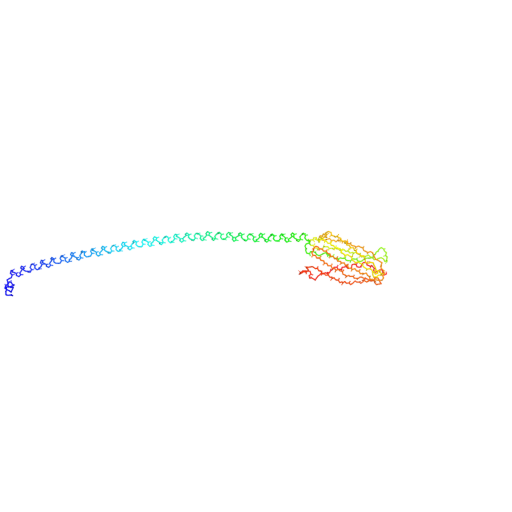08 SER A N 1
ATOM 859 C CA . SER A 1 108 ? -8.058 2.888 13.034 1.00 90.44 108 SER A CA 1
ATOM 860 C C . SER A 1 108 ? -7.958 3.358 14.488 1.00 90.44 108 SER A C 1
ATOM 862 O O . SER A 1 108 ? -8.814 3.023 15.306 1.00 90.44 108 SER A O 1
ATOM 864 N N . ASN A 1 109 ? -6.975 4.204 14.806 1.00 89.62 109 ASN A N 1
ATOM 865 C CA . ASN A 1 109 ? -6.796 4.756 16.149 1.00 89.62 109 ASN A CA 1
ATOM 866 C C . ASN A 1 109 ? -7.979 5.635 16.570 1.00 89.62 109 ASN A C 1
ATOM 868 O O . ASN A 1 109 ? -8.530 5.432 17.647 1.00 89.62 109 ASN A O 1
ATOM 872 N N . THR A 1 110 ? -8.440 6.539 15.704 1.00 90.06 110 THR A N 1
ATOM 873 C CA . THR A 1 110 ? -9.625 7.367 15.964 1.00 90.06 110 THR A CA 1
ATOM 874 C C . THR A 1 110 ? -10.871 6.509 16.165 1.00 90.06 110 THR A C 1
ATOM 876 O O . THR A 1 110 ? -11.644 6.758 17.089 1.00 90.06 110 THR A O 1
ATOM 879 N N . LEU A 1 111 ? -11.066 5.469 15.348 1.00 88.06 111 LEU A N 1
ATOM 880 C CA . LEU A 1 111 ? -12.183 4.547 15.530 1.00 88.06 111 LEU A CA 1
ATOM 881 C C . LEU A 1 111 ? -12.088 3.846 16.886 1.00 88.06 111 LEU A C 1
ATOM 883 O O . LEU A 1 111 ? -13.080 3.816 17.608 1.00 88.06 111 LEU A O 1
ATOM 887 N N . ARG A 1 112 ? -10.906 3.340 17.262 1.00 86.44 112 ARG A N 1
ATOM 888 C CA . ARG A 1 112 ? -10.674 2.736 18.582 1.00 86.44 112 ARG A CA 1
ATOM 889 C C . ARG A 1 112 ? -10.991 3.728 19.702 1.00 86.44 112 ARG A C 1
ATOM 891 O O . ARG A 1 112 ? -11.729 3.375 20.612 1.00 86.44 112 ARG A O 1
ATOM 898 N N . GLU A 1 113 ? -10.523 4.968 19.637 1.00 86.00 113 GLU A N 1
ATOM 899 C CA . GLU A 1 113 ? -10.783 5.982 20.670 1.00 86.00 113 GLU A CA 1
ATOM 900 C C . GLU A 1 113 ? -12.271 6.330 20.812 1.00 86.00 113 GLU A C 1
ATOM 902 O O . GLU A 1 113 ? -12.796 6.394 21.931 1.00 86.00 113 GLU A O 1
ATOM 907 N N . ILE A 1 114 ? -12.968 6.511 19.685 1.00 83.50 114 ILE A N 1
ATOM 908 C CA . ILE A 1 114 ? -14.404 6.815 19.663 1.00 83.50 114 ILE A CA 1
ATOM 909 C C . ILE A 1 114 ? -15.205 5.626 20.187 1.00 83.50 114 ILE A C 1
ATOM 911 O O . ILE A 1 114 ? -16.167 5.820 20.930 1.00 83.50 114 ILE A O 1
ATOM 915 N N . THR A 1 115 ? -14.814 4.396 19.837 1.00 77.50 115 THR A N 1
ATOM 916 C CA . THR A 1 115 ? -15.574 3.212 20.239 1.00 77.50 115 THR A CA 1
ATOM 917 C C . THR A 1 115 ? -15.202 2.648 21.605 1.00 77.50 115 THR A C 1
ATOM 919 O O . THR A 1 115 ? -15.873 1.733 22.076 1.00 77.50 115 THR A O 1
ATOM 922 N N . GLY A 1 116 ? -14.149 3.165 22.242 1.00 79.12 116 GLY A N 1
ATOM 923 C CA . GLY A 1 116 ? -13.636 2.626 23.503 1.00 79.12 116 GLY A CA 1
ATOM 924 C C . GLY A 1 116 ? -12.718 1.408 23.365 1.00 79.12 116 GLY A C 1
ATOM 925 O O . GLY A 1 116 ? -12.510 0.663 24.320 1.00 79.12 116 GLY A O 1
ATOM 926 N N . GLY A 1 117 ? -12.179 1.200 22.166 1.00 82.69 117 GLY A N 1
ATOM 927 C CA . GLY A 1 117 ? -11.332 0.073 21.803 1.00 82.69 117 GLY A CA 1
ATOM 928 C C . GLY A 1 117 ? -12.086 -1.251 21.796 1.00 82.69 117 GLY A C 1
ATOM 929 O O . GLY A 1 117 ? -13.302 -1.294 21.610 1.00 82.69 117 GLY A O 1
ATOM 930 N N . ASP A 1 118 ? -11.335 -2.323 22.030 1.00 81.00 118 ASP A N 1
ATOM 931 C CA . ASP A 1 118 ? -11.853 -3.687 22.200 1.00 81.00 118 ASP A CA 1
ATOM 932 C C . ASP A 1 118 ? -12.023 -4.035 23.689 1.00 81.00 118 ASP A C 1
ATOM 934 O O . ASP A 1 118 ? -12.091 -5.201 24.084 1.00 81.00 118 ASP A O 1
ATOM 938 N N . GLY A 1 119 ? -12.056 -3.005 24.542 1.00 80.62 119 GLY A N 1
ATOM 939 C CA . GLY A 1 119 ? -12.179 -3.156 25.979 1.00 80.62 119 GLY A CA 1
ATOM 940 C C . GLY A 1 119 ? -13.527 -3.754 26.366 1.00 80.62 119 GLY A C 1
ATOM 941 O O . GLY A 1 119 ? -14.584 -3.237 26.008 1.00 80.62 119 GLY A O 1
ATOM 942 N N . VAL A 1 120 ? -13.491 -4.837 27.142 1.00 82.31 120 VAL A N 1
ATOM 943 C CA . VAL A 1 120 ? -14.692 -5.473 27.699 1.00 82.31 120 VAL A CA 1
ATOM 944 C C . VAL A 1 120 ? -14.859 -5.030 29.157 1.00 82.31 120 VAL A C 1
ATOM 946 O O . VAL A 1 120 ? -13.899 -5.151 29.931 1.00 82.31 120 VAL A O 1
ATOM 949 N N . PRO A 1 121 ? -16.041 -4.529 29.569 1.00 85.00 121 PRO A N 1
ATOM 950 C CA . PRO A 1 121 ? -16.299 -4.192 30.965 1.00 85.00 121 PRO A CA 1
ATOM 951 C C . PRO A 1 121 ? -16.345 -5.470 31.810 1.00 85.00 121 PRO A C 1
ATOM 953 O O . PRO A 1 121 ? -16.996 -6.446 31.440 1.00 85.00 121 PRO A O 1
ATOM 956 N N . ARG A 1 122 ? -15.672 -5.482 32.960 1.00 87.56 122 ARG A N 1
ATOM 957 C CA . ARG A 1 122 ? -15.612 -6.642 33.862 1.00 87.56 122 ARG A CA 1
ATOM 958 C C . ARG A 1 122 ? -16.623 -6.486 34.985 1.00 87.56 122 ARG A C 1
ATOM 960 O O . ARG A 1 122 ? -16.619 -5.462 35.657 1.00 87.56 122 ARG A O 1
ATOM 967 N N . LEU A 1 123 ? -17.448 -7.501 35.219 1.00 85.38 123 LEU A N 1
ATOM 968 C CA . LEU A 1 123 ? -18.360 -7.540 36.357 1.00 85.38 123 LEU A CA 1
ATOM 969 C C . LEU A 1 123 ? -17.706 -8.225 37.557 1.00 85.38 123 LEU A C 1
ATOM 971 O O . LEU A 1 123 ? -17.239 -9.355 37.459 1.00 85.38 123 LEU A O 1
ATOM 975 N N . PHE A 1 124 ? -17.736 -7.543 38.694 1.00 84.50 124 PHE A N 1
ATOM 976 C CA . PHE A 1 124 ? -17.355 -8.046 40.001 1.00 84.50 124 PHE A CA 1
ATOM 977 C C . PHE A 1 124 ? -18.581 -8.099 40.901 1.00 84.50 124 PHE A C 1
ATOM 979 O O . PHE A 1 124 ? -19.351 -7.141 40.982 1.00 84.50 124 PHE A O 1
ATOM 986 N N . VAL A 1 125 ? -18.727 -9.213 41.609 1.00 81.56 125 VAL A N 1
ATOM 987 C CA . VAL A 1 125 ? -19.781 -9.418 42.601 1.00 81.56 125 VAL A CA 1
ATOM 988 C C . VAL A 1 125 ? -19.111 -9.657 43.945 1.00 81.56 125 VAL A C 1
ATOM 990 O O . VAL A 1 125 ? -18.378 -10.633 44.112 1.00 81.56 125 VAL A O 1
ATOM 993 N N . ARG A 1 126 ? -19.337 -8.758 44.901 1.00 82.00 126 ARG A N 1
ATOM 994 C CA . ARG A 1 126 ? -18.815 -8.873 46.265 1.00 82.00 126 ARG A CA 1
ATOM 995 C C . ARG A 1 126 ? -19.969 -9.122 47.224 1.00 82.00 126 ARG A C 1
ATOM 997 O O . ARG A 1 126 ? -20.938 -8.372 47.226 1.00 82.00 126 ARG A O 1
ATOM 1004 N N . ILE A 1 127 ? -19.837 -10.144 48.062 1.00 80.31 127 ILE A N 1
ATOM 1005 C CA . ILE A 1 127 ? -20.807 -10.472 49.108 1.00 80.31 127 ILE A CA 1
ATOM 1006 C C . ILE A 1 127 ? -20.161 -10.186 50.458 1.00 80.31 127 ILE A C 1
ATOM 1008 O O . ILE A 1 127 ? -19.034 -10.606 50.712 1.00 80.31 127 ILE A O 1
ATOM 1012 N N . PHE A 1 128 ? -20.854 -9.461 51.324 1.00 81.50 128 PHE A N 1
ATOM 1013 C CA . PHE A 1 128 ? -20.372 -9.143 52.664 1.00 81.50 128 PHE A CA 1
ATOM 1014 C C . PHE A 1 128 ? -21.523 -9.096 53.666 1.00 81.50 128 PHE A C 1
ATOM 1016 O O . PHE A 1 128 ? -22.690 -8.970 53.293 1.00 81.50 128 PHE A O 1
ATOM 1023 N N . ASN A 1 129 ? -21.190 -9.205 54.951 1.00 77.06 129 ASN A N 1
ATOM 1024 C CA . ASN A 1 129 ? -22.176 -9.084 56.018 1.00 77.06 129 ASN A CA 1
ATOM 1025 C C . ASN A 1 129 ? -22.708 -7.648 56.098 1.00 77.06 129 ASN A C 1
ATOM 1027 O O . ASN A 1 129 ? -21.951 -6.679 56.006 1.00 77.06 129 ASN A O 1
ATOM 1031 N N . GLY A 1 130 ? -24.021 -7.527 56.270 1.00 75.38 130 GLY A N 1
ATOM 1032 C CA . GLY A 1 130 ? -24.706 -6.280 56.569 1.00 75.38 130 GLY A CA 1
ATOM 1033 C C . GLY A 1 130 ? -24.426 -5.798 57.993 1.00 75.38 130 GLY A C 1
ATOM 1034 O O . GLY A 1 130 ? -23.566 -6.315 58.704 1.00 75.38 130 GLY A O 1
ATOM 1035 N N . THR A 1 131 ? -25.160 -4.775 58.425 1.00 76.50 131 THR A N 1
ATOM 1036 C CA . THR A 1 131 ? -24.997 -4.212 59.776 1.00 76.50 131 THR A CA 1
ATOM 1037 C C . THR A 1 131 ? -25.581 -5.119 60.858 1.00 76.50 131 THR A C 1
ATOM 1039 O O . THR A 1 131 ? -25.209 -4.991 62.022 1.00 76.50 131 THR A O 1
ATOM 1042 N N . SER A 1 132 ? -26.473 -6.045 60.490 1.00 75.62 132 SER A N 1
ATOM 1043 C CA . SER A 1 132 ? -27.020 -7.066 61.385 1.00 75.62 132 SER A CA 1
ATOM 1044 C C . SER A 1 132 ? -26.504 -8.463 61.032 1.00 75.62 132 SER A C 1
ATOM 1046 O O . SER A 1 132 ? -26.199 -8.754 59.879 1.00 75.62 132 SER A O 1
ATOM 1048 N N . SER A 1 133 ? -26.469 -9.368 62.016 1.00 72.81 133 SER A N 1
ATOM 1049 C CA . SER A 1 133 ? -26.048 -10.769 61.830 1.00 72.81 133 SER A CA 1
ATOM 1050 C C . SER A 1 133 ? -26.955 -11.585 60.901 1.00 72.81 133 SER A C 1
ATOM 1052 O O . SER A 1 133 ? -26.622 -12.717 60.563 1.00 72.81 133 SER A O 1
ATOM 1054 N N . ARG A 1 134 ? -28.107 -11.030 60.509 1.00 77.94 134 ARG A N 1
ATOM 1055 C CA . ARG A 1 134 ? -29.097 -11.665 59.631 1.00 77.94 134 ARG A CA 1
ATOM 1056 C C . ARG A 1 134 ? -29.205 -10.992 58.269 1.00 77.94 134 ARG A C 1
ATOM 1058 O O . ARG A 1 134 ? -30.003 -11.437 57.454 1.00 77.94 134 ARG A O 1
ATOM 1065 N N . GLU A 1 135 ? -28.435 -9.943 58.013 1.00 81.12 135 GLU A N 1
ATOM 1066 C CA . GLU A 1 135 ? -28.448 -9.223 56.744 1.00 81.12 135 GLU A CA 1
ATOM 1067 C C . GLU A 1 135 ? -27.147 -9.507 55.994 1.00 81.12 135 GLU A C 1
ATOM 1069 O O . GLU A 1 135 ? -26.057 -9.362 56.542 1.00 81.12 135 GLU A O 1
ATOM 1074 N N . GLY A 1 136 ? -27.256 -9.903 54.733 1.00 82.12 136 GLY A N 1
ATOM 1075 C CA . GLY A 1 136 ? -26.160 -9.921 53.778 1.00 82.12 136 GLY A CA 1
ATOM 1076 C C . GLY A 1 136 ? -26.315 -8.779 52.779 1.00 82.12 136 GLY A C 1
ATOM 1077 O O . GLY A 1 136 ? -27.415 -8.285 52.536 1.00 82.12 136 GLY A O 1
ATOM 1078 N N . LYS A 1 137 ? -25.204 -8.344 52.191 1.00 84.88 137 LYS A N 1
ATOM 1079 C CA . LYS A 1 137 ? -25.177 -7.350 51.116 1.00 84.88 137 LYS A CA 1
ATOM 1080 C C . LYS A 1 137 ? -24.409 -7.901 49.928 1.00 84.88 137 LYS A C 1
ATOM 1082 O O . LYS A 1 137 ? -23.338 -8.483 50.098 1.00 84.88 137 LYS A O 1
ATOM 1087 N N . ILE A 1 138 ? -24.960 -7.707 48.734 1.00 84.25 138 ILE A N 1
ATOM 1088 C CA . ILE A 1 138 ? -24.292 -7.987 47.461 1.00 84.25 138 ILE A CA 1
ATOM 1089 C C . ILE A 1 138 ? -24.028 -6.659 46.769 1.00 84.25 138 ILE A C 1
ATOM 1091 O O . ILE A 1 138 ? -24.958 -5.898 46.514 1.00 84.25 138 ILE A O 1
ATOM 1095 N N . GLU A 1 139 ? -22.767 -6.390 46.462 1.00 87.62 139 GLU A N 1
ATOM 1096 C CA . GLU A 1 139 ? -22.334 -5.270 45.636 1.00 87.62 139 GLU A CA 1
ATOM 1097 C C . GLU A 1 139 ? -21.946 -5.786 44.250 1.00 87.62 139 GLU A C 1
ATOM 1099 O O . GLU A 1 139 ? -21.054 -6.624 44.111 1.00 87.62 139 GLU A O 1
ATOM 1104 N N . PHE A 1 140 ? -22.600 -5.249 43.226 1.00 88.31 140 PHE A N 1
ATOM 1105 C CA . PHE A 1 140 ? -22.255 -5.434 41.826 1.00 88.31 140 PHE A CA 1
ATOM 1106 C C . PHE A 1 140 ? -21.449 -4.226 41.365 1.00 88.31 140 PHE A C 1
ATOM 1108 O O . PHE A 1 140 ? -21.870 -3.074 41.511 1.00 88.31 140 PHE A O 1
ATOM 1115 N N . ARG A 1 141 ? -20.281 -4.487 40.795 1.00 90.25 141 ARG A N 1
ATOM 1116 C CA . ARG A 1 141 ? -19.303 -3.476 40.409 1.00 90.25 141 ARG A CA 1
ATOM 1117 C C . ARG A 1 141 ? -18.816 -3.764 39.004 1.00 90.25 141 ARG A C 1
ATOM 1119 O O . ARG A 1 141 ? -18.391 -4.875 38.718 1.00 90.25 141 ARG A O 1
ATOM 1126 N N . LEU A 1 142 ? -18.855 -2.762 38.138 1.00 90.88 142 LEU A N 1
ATOM 1127 C CA . LEU A 1 142 ? -18.200 -2.836 36.842 1.00 90.88 142 LEU A CA 1
ATOM 1128 C C . LEU A 1 142 ? -16.819 -2.211 36.920 1.00 90.88 142 LEU A C 1
ATOM 1130 O O . LEU A 1 142 ? -16.654 -1.136 37.488 1.00 90.88 142 LEU A O 1
ATOM 1134 N N . GLU A 1 143 ? -15.839 -2.869 36.325 1.00 90.19 143 GLU A N 1
ATOM 1135 C CA . GLU A 1 143 ? -14.468 -2.393 36.229 1.00 90.19 143 GLU A CA 1
ATOM 1136 C C . GLU A 1 143 ? -14.019 -2.336 34.770 1.00 90.19 143 GLU A C 1
ATOM 1138 O O . GLU A 1 143 ? -14.332 -3.213 33.962 1.00 90.19 143 GLU A O 1
ATOM 1143 N N . ASN A 1 144 ? -13.252 -1.305 34.441 1.00 90.75 144 ASN A N 1
ATOM 1144 C CA . ASN A 1 144 ? -12.516 -1.204 33.198 1.00 90.75 144 ASN A CA 1
ATOM 1145 C C . ASN A 1 144 ? -11.013 -1.214 33.501 1.00 90.75 144 ASN A C 1
ATOM 1147 O O . ASN A 1 144 ? -10.484 -0.266 34.072 1.00 90.75 144 ASN A O 1
ATOM 1151 N N . LYS A 1 145 ? -10.343 -2.295 33.095 1.00 87.50 145 LYS A N 1
ATOM 1152 C CA . LYS A 1 145 ? -8.882 -2.488 33.168 1.00 87.50 145 LYS A CA 1
ATOM 1153 C C . LYS A 1 145 ? -8.201 -2.379 31.800 1.00 87.50 145 LYS A C 1
ATOM 1155 O O . LYS A 1 145 ? -7.123 -2.930 31.596 1.00 87.50 145 LYS A O 1
ATOM 1160 N N . ASN A 1 146 ? -8.897 -1.803 30.826 1.00 86.56 146 ASN A N 1
ATOM 1161 C CA . ASN A 1 146 ? -8.385 -1.636 29.474 1.00 86.56 146 ASN A CA 1
ATOM 1162 C C . ASN A 1 146 ? -7.722 -0.261 29.342 1.00 86.56 146 ASN A C 1
ATOM 1164 O O . ASN A 1 146 ? -7.952 0.632 30.154 1.00 86.56 146 ASN A O 1
ATOM 1168 N N . ASP A 1 147 ? -6.922 -0.099 28.295 1.00 88.94 147 ASP A N 1
ATOM 1169 C CA . ASP A 1 147 ? -6.213 1.132 27.929 1.00 88.94 147 ASP A CA 1
ATOM 1170 C C . ASP A 1 147 ? -7.143 2.251 27.427 1.00 88.94 147 ASP A C 1
ATOM 1172 O O . ASP A 1 147 ? -6.755 3.418 27.401 1.00 88.94 147 ASP A O 1
ATOM 1176 N N . LEU A 1 148 ? -8.380 1.904 27.063 1.00 89.12 148 LEU A N 1
ATOM 1177 C CA . LEU A 1 148 ? -9.406 2.820 26.573 1.00 89.12 148 LEU A CA 1
ATOM 1178 C C . LEU A 1 148 ? -10.698 2.741 27.411 1.00 89.12 148 LEU A C 1
ATOM 1180 O O . LEU A 1 148 ? -10.985 1.714 28.036 1.00 89.12 148 LEU A O 1
ATOM 1184 N N . PRO A 1 149 ? -11.487 3.831 27.476 1.00 89.81 149 PRO A N 1
ATOM 1185 C CA . PRO A 1 149 ? -12.758 3.845 28.198 1.00 89.81 149 PRO A CA 1
ATOM 1186 C C . PRO A 1 149 ? -13.782 2.928 27.523 1.00 89.81 149 PRO A C 1
ATOM 1188 O O . PRO A 1 149 ? -13.940 2.994 26.313 1.00 89.81 149 PRO A O 1
ATOM 1191 N N . VAL A 1 150 ? -14.552 2.142 28.279 1.00 88.00 150 VAL A N 1
ATOM 1192 C CA . VAL A 1 150 ? -15.678 1.385 27.700 1.00 88.00 150 VAL A CA 1
ATOM 1193 C C . VAL A 1 150 ? -16.854 2.340 27.501 1.00 88.00 150 VAL A C 1
ATOM 1195 O O . VAL A 1 150 ? -17.360 2.909 28.470 1.00 88.00 150 VAL A O 1
ATOM 1198 N N . ARG A 1 151 ? -17.276 2.524 26.248 1.00 88.69 151 ARG A N 1
ATOM 1199 C CA . ARG A 1 151 ? -18.306 3.494 25.847 1.00 88.69 151 ARG A CA 1
ATOM 1200 C C . ARG A 1 151 ? -19.702 2.874 25.803 1.00 88.69 151 ARG A C 1
ATOM 1202 O O . ARG A 1 151 ? -19.861 1.726 25.382 1.00 88.69 151 ARG A O 1
ATOM 1209 N N . SER A 1 152 ? -20.710 3.680 26.139 1.00 88.44 152 SER A N 1
ATOM 1210 C CA . SER A 1 152 ? -22.142 3.351 26.029 1.00 88.44 152 SER A CA 1
ATOM 1211 C C . SER A 1 152 ? -22.500 2.033 26.715 1.00 88.44 152 SER A C 1
ATOM 1213 O O . SER A 1 152 ? -23.050 1.127 26.094 1.00 88.44 152 SER A O 1
ATOM 1215 N N . CYS A 1 153 ? -22.118 1.903 27.984 1.00 88.50 153 CYS A N 1
ATOM 1216 C CA . CYS A 1 153 ? -22.336 0.689 28.753 1.00 88.50 153 CYS A CA 1
ATOM 1217 C C . CYS A 1 153 ? -23.747 0.690 29.363 1.00 88.50 153 CYS A C 1
ATOM 1219 O O . CYS A 1 153 ? -24.159 1.644 30.017 1.00 88.50 153 CYS A O 1
ATOM 1221 N N . PHE A 1 154 ? -24.490 -0.394 29.178 1.00 88.81 154 PHE A N 1
ATOM 1222 C CA . PHE A 1 154 ? -25.825 -0.577 29.737 1.00 88.81 154 PHE A CA 1
ATOM 1223 C C . PHE A 1 154 ? -25.877 -1.895 30.486 1.00 88.81 154 PHE A C 1
ATOM 1225 O O . PHE A 1 154 ? -25.445 -2.925 29.971 1.00 88.81 154 PHE A O 1
ATOM 1232 N N . VAL A 1 155 ? -26.436 -1.873 31.691 1.00 89.12 155 VAL A N 1
ATOM 1233 C CA . VAL A 1 155 ? -26.619 -3.078 32.496 1.00 89.12 155 VAL A CA 1
ATOM 1234 C C . VAL A 1 155 ? -28.100 -3.320 32.691 1.00 89.12 155 VAL A C 1
ATOM 1236 O O . VAL A 1 155 ? -28.794 -2.500 33.288 1.00 89.12 155 VAL A O 1
ATOM 1239 N N . TYR A 1 156 ? -28.563 -4.466 32.208 1.00 88.44 156 TYR A N 1
ATOM 1240 C CA . TYR A 1 156 ? -29.874 -5.008 32.519 1.00 88.44 156 TYR A CA 1
ATOM 1241 C C . TYR A 1 156 ? -29.711 -6.006 33.646 1.00 88.44 156 TYR A C 1
ATOM 1243 O O . TYR A 1 156 ? -29.034 -7.024 33.503 1.00 88.44 156 TYR A O 1
ATOM 1251 N N . PHE A 1 157 ? -30.325 -5.688 34.771 1.00 86.38 157 PHE A N 1
ATOM 1252 C CA . PHE A 1 157 ? -30.256 -6.491 35.970 1.00 86.38 157 PHE A CA 1
ATOM 1253 C C . PHE A 1 157 ? -31.618 -7.131 36.212 1.00 86.38 157 PHE A C 1
ATOM 1255 O O . PHE A 1 157 ? -32.620 -6.428 36.362 1.00 86.38 157 PHE A O 1
ATOM 1262 N N . VAL A 1 158 ? -31.647 -8.462 36.231 1.00 84.19 158 VAL A N 1
ATOM 1263 C CA . VAL A 1 158 ? -32.804 -9.246 36.657 1.00 84.19 158 VAL A CA 1
ATOM 1264 C C . VAL A 1 158 ? -32.399 -10.054 37.875 1.00 84.19 158 VAL A C 1
ATOM 1266 O O . VAL A 1 158 ? -31.434 -10.818 37.850 1.00 84.19 158 VAL A O 1
ATOM 1269 N N . TYR A 1 159 ? -33.157 -9.899 38.948 1.00 80.88 159 TYR A N 1
ATOM 1270 C CA . TYR A 1 159 ? -32.911 -10.592 40.203 1.00 80.88 159 TYR A CA 1
ATOM 1271 C C . TYR A 1 159 ? -34.172 -11.293 40.682 1.00 80.88 159 TYR A C 1
ATOM 1273 O O . TYR A 1 159 ? -35.290 -10.816 40.479 1.00 80.88 159 TYR A O 1
ATOM 1281 N N . LYS A 1 160 ? -33.974 -12.457 41.299 1.00 79.94 160 LYS A N 1
ATOM 1282 C CA . LYS A 1 160 ? -35.040 -13.267 41.866 1.00 79.94 160 LYS A CA 1
ATOM 1283 C C . LYS A 1 160 ? -34.583 -13.891 43.182 1.00 79.94 160 LYS A C 1
ATOM 1285 O O . LYS A 1 160 ? -33.575 -14.596 43.237 1.00 79.94 160 LYS A O 1
ATOM 1290 N N . VAL A 1 161 ? -35.382 -13.701 44.228 1.00 72.00 161 VAL A N 1
ATOM 1291 C CA . VAL A 1 161 ? -35.242 -14.437 45.491 1.00 72.00 161 VAL A CA 1
ATOM 1292 C C . VAL A 1 161 ? -36.094 -15.690 45.409 1.00 72.00 161 VAL A C 1
ATOM 1294 O O . VAL A 1 161 ? -37.297 -15.598 45.177 1.00 72.00 161 VAL A O 1
ATOM 1297 N N . ALA A 1 162 ? -35.516 -16.871 45.630 1.00 68.50 162 ALA A N 1
ATOM 1298 C CA . ALA A 1 162 ? -36.281 -18.118 45.559 1.00 68.50 162 ALA A CA 1
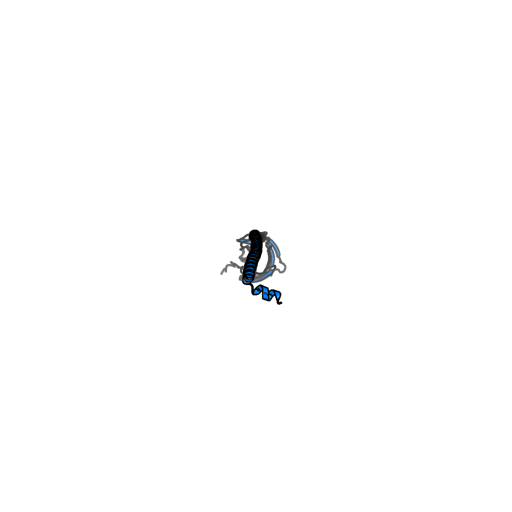ATOM 1299 C C . ALA A 1 162 ? -37.457 -18.177 46.555 1.00 68.50 162 ALA A C 1
ATOM 1301 O O . ALA A 1 162 ? -38.445 -18.854 46.281 1.00 68.50 162 ALA A O 1
ATOM 1302 N N . ALA A 1 163 ? -37.376 -17.449 47.674 1.00 64.81 163 ALA A N 1
ATOM 1303 C CA . ALA A 1 163 ? -38.438 -17.370 48.677 1.00 64.81 163 ALA A CA 1
ATOM 1304 C C . ALA A 1 163 ? -39.704 -16.635 48.187 1.00 64.81 163 ALA A C 1
ATOM 1306 O O . ALA A 1 163 ? -40.778 -16.853 48.740 1.00 64.81 163 ALA A O 1
ATOM 1307 N N . GLU A 1 164 ? -39.602 -15.808 47.140 1.00 65.69 164 GLU A N 1
ATOM 1308 C CA . GLU A 1 164 ? -40.708 -14.999 46.618 1.00 65.69 164 GLU A CA 1
ATOM 1309 C C . GLU A 1 164 ? -40.760 -15.089 45.082 1.00 65.69 164 GLU A C 1
ATOM 1311 O O . GLU A 1 164 ? -40.201 -14.253 44.375 1.00 65.69 164 GLU A O 1
ATOM 1316 N N . PRO A 1 165 ? -41.431 -16.101 44.503 1.00 58.41 165 PRO A N 1
ATOM 1317 C CA . PRO A 1 165 ? -41.395 -16.352 43.058 1.00 58.41 165 PRO A CA 1
ATOM 1318 C C . PRO A 1 165 ? -41.962 -15.212 42.191 1.00 58.41 165 PRO A C 1
ATOM 1320 O O . PRO A 1 165 ? -41.697 -15.188 40.987 1.00 58.41 165 PRO A O 1
ATOM 1323 N N . SER A 1 166 ? -42.706 -14.269 42.778 1.00 62.25 166 SER A N 1
ATOM 1324 C CA . SER A 1 166 ? -43.259 -13.085 42.113 1.00 62.25 166 SER A CA 1
ATOM 1325 C C . SER A 1 166 ? -42.343 -11.851 42.115 1.00 62.25 166 SER A C 1
ATOM 1327 O O . SER A 1 166 ? -42.677 -10.880 41.444 1.00 62.25 166 SER A O 1
ATOM 1329 N N . SER A 1 167 ? -41.203 -11.850 42.818 1.00 63.81 167 SER A N 1
ATOM 1330 C CA . SER A 1 167 ? -40.384 -10.641 43.050 1.00 63.81 167 SER A CA 1
ATOM 1331 C C . SER A 1 167 ? -39.326 -10.354 41.975 1.00 63.81 167 SER A C 1
ATOM 1333 O O . SER A 1 167 ? -38.243 -9.862 42.278 1.00 63.81 167 SER A O 1
ATOM 1335 N N . ARG A 1 168 ? -39.607 -10.648 40.695 1.00 70.00 168 ARG A N 1
ATOM 1336 C CA . ARG A 1 168 ? -38.669 -10.285 39.617 1.00 70.00 168 ARG A CA 1
ATOM 1337 C C . ARG A 1 168 ? -38.567 -8.767 39.503 1.00 70.00 168 ARG A C 1
ATOM 1339 O O . ARG A 1 168 ? -39.460 -8.124 38.953 1.00 70.00 168 ARG A O 1
ATOM 1346 N N . GLU A 1 169 ? -37.461 -8.222 39.985 1.00 73.38 169 GLU A N 1
ATOM 1347 C CA . GLU A 1 169 ? -37.113 -6.819 39.803 1.00 73.38 169 GLU A CA 1
ATOM 1348 C C . GLU A 1 169 ? -36.285 -6.660 38.527 1.00 73.38 169 GLU A C 1
ATOM 1350 O O . GLU A 1 169 ? -35.366 -7.440 38.263 1.00 73.38 169 GLU A O 1
ATOM 1355 N N . PHE A 1 170 ? -36.640 -5.648 37.736 1.00 76.31 170 PHE A N 1
ATOM 1356 C CA . PHE A 1 170 ? -35.945 -5.269 36.513 1.00 76.31 170 PHE A CA 1
ATOM 1357 C C . PHE A 1 170 ? -35.377 -3.870 36.704 1.00 76.31 170 PHE A C 1
ATOM 1359 O O . PHE A 1 170 ? -36.127 -2.919 36.921 1.00 76.31 170 PHE A O 1
ATOM 1366 N N . GLU A 1 171 ? -34.061 -3.739 36.591 1.00 82.25 171 GLU A N 1
ATOM 1367 C CA . GLU A 1 171 ? -33.384 -2.448 36.661 1.00 82.25 171 GLU A CA 1
ATOM 1368 C C . GLU A 1 171 ? -32.497 -2.269 35.427 1.00 82.25 171 GLU A C 1
ATOM 1370 O O . GLU A 1 171 ? -31.777 -3.184 35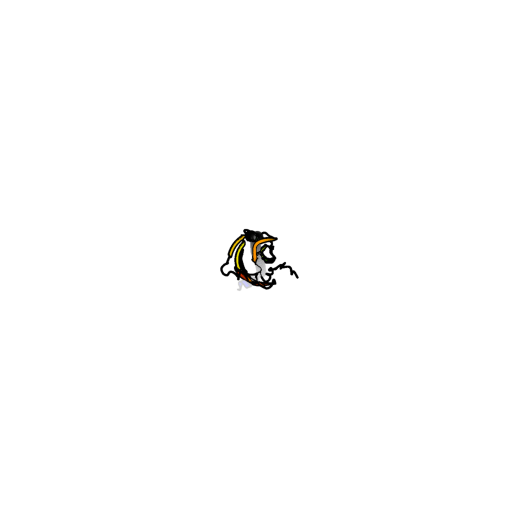.019 1.00 82.25 171 GLU A O 1
ATOM 1375 N N . ASN A 1 172 ? -32.574 -1.088 34.813 1.00 83.38 172 ASN A N 1
ATOM 1376 C CA . ASN A 1 172 ? -31.695 -0.688 33.722 1.00 83.38 172 ASN A CA 1
ATOM 1377 C C . ASN A 1 172 ? -30.782 0.429 34.222 1.00 83.38 172 ASN A C 1
ATOM 1379 O O . ASN A 1 172 ? -31.252 1.496 34.619 1.00 83.38 172 ASN A O 1
ATOM 1383 N N . ILE A 1 173 ? -29.479 0.169 34.199 1.00 86.00 173 ILE A N 1
ATOM 1384 C CA . ILE A 1 173 ? -28.456 1.101 34.655 1.00 86.00 173 ILE A CA 1
ATOM 1385 C C . ILE A 1 173 ? -27.657 1.548 33.433 1.00 86.00 173 ILE A C 1
ATOM 1387 O O . ILE A 1 173 ? -26.857 0.790 32.882 1.00 86.00 173 ILE A O 1
ATOM 1391 N N . SER A 1 174 ? -27.865 2.802 33.029 1.00 85.81 174 SER A N 1
ATOM 1392 C CA . SER A 1 174 ? -27.103 3.437 31.953 1.00 85.81 174 SER A CA 1
ATOM 1393 C C . SER A 1 174 ? -25.806 4.028 32.496 1.00 85.81 174 SER A C 1
ATOM 1395 O O . SER A 1 174 ? -25.801 4.901 33.370 1.00 85.81 174 SER A O 1
ATOM 1397 N N . LEU A 1 175 ? -24.690 3.570 31.950 1.00 83.62 175 LEU A N 1
ATOM 1398 C CA . LEU A 1 175 ? -23.356 4.079 32.203 1.00 83.62 175 LEU A CA 1
ATOM 1399 C C . LEU A 1 175 ? -22.829 4.680 30.905 1.00 83.62 175 LEU A C 1
ATOM 1401 O O . LEU A 1 175 ? -22.377 3.949 30.030 1.00 83.62 175 LEU A O 1
ATOM 1405 N N . ASN A 1 176 ? -22.874 6.013 30.795 1.00 83.62 176 ASN A N 1
ATOM 1406 C CA . ASN A 1 176 ? -22.392 6.716 29.600 1.00 83.62 176 ASN A CA 1
ATOM 1407 C C . ASN A 1 176 ? -21.007 6.204 29.191 1.00 83.62 176 ASN A C 1
ATOM 1409 O O . ASN A 1 176 ? -20.864 5.651 28.108 1.00 83.62 176 ASN A O 1
ATOM 1413 N N . ASP A 1 177 ? -20.042 6.294 30.109 1.00 86.06 177 ASP A N 1
ATOM 1414 C CA . ASP A 1 177 ? -18.690 5.776 29.937 1.00 86.06 177 ASP A CA 1
ATOM 1415 C C . ASP A 1 177 ? -18.191 5.129 31.232 1.00 86.06 177 ASP A C 1
ATOM 1417 O O . ASP A 1 177 ? -18.499 5.596 32.335 1.00 86.06 177 ASP A O 1
ATOM 1421 N N . LEU A 1 178 ? -17.373 4.085 31.094 1.00 88.44 178 LEU A N 1
ATOM 1422 C CA . LEU A 1 178 ? -16.567 3.518 32.172 1.00 88.44 178 LEU A CA 1
ATOM 1423 C C . LEU A 1 178 ? -15.091 3.889 31.922 1.00 88.44 178 LEU A C 1
ATOM 1425 O O . LEU A 1 178 ? -14.457 3.281 31.051 1.00 88.44 178 LEU A O 1
ATOM 1429 N N . PRO A 1 179 ? -14.540 4.900 32.628 1.00 90.06 179 PRO A N 1
ATOM 1430 C CA . PRO A 1 179 ? -13.184 5.402 32.394 1.00 90.06 179 PRO A CA 1
ATOM 1431 C C . PRO A 1 179 ? -12.094 4.329 32.504 1.00 90.06 179 PRO A C 1
ATOM 1433 O O . PRO A 1 179 ? -12.304 3.279 33.110 1.00 90.06 179 PRO A O 1
ATOM 1436 N N . VAL A 1 180 ? -10.921 4.606 31.940 1.00 89.81 180 VAL A N 1
ATOM 1437 C CA . VAL A 1 180 ? -9.722 3.755 32.053 1.00 89.81 180 VAL A CA 1
ATOM 1438 C C . VAL A 1 180 ? -9.353 3.541 33.520 1.00 89.81 180 VAL A C 1
ATOM 1440 O O . VAL A 1 180 ? -9.450 4.471 34.321 1.00 89.81 180 VAL A O 1
ATOM 1443 N N . GLU A 1 181 ? -8.946 2.318 33.866 1.00 88.81 181 GLU A N 1
ATOM 1444 C CA . GLU A 1 181 ? -8.541 1.921 35.224 1.00 88.81 181 GLU A CA 1
ATOM 1445 C C . GLU A 1 181 ? -9.559 2.283 36.319 1.00 88.81 181 GLU A C 1
ATOM 1447 O O . GLU A 1 181 ? -9.211 2.521 37.478 1.00 88.81 181 GLU A O 1
ATOM 1452 N N . SER A 1 182 ? -10.842 2.319 35.961 1.00 90.50 182 SER A N 1
ATOM 1453 C CA . SER A 1 182 ? -11.912 2.709 36.873 1.00 90.50 182 SER A CA 1
ATOM 1454 C C . SER A 1 182 ? -12.772 1.526 37.283 1.00 90.50 182 SER A C 1
ATOM 1456 O O . SER A 1 182 ? -12.910 0.535 36.570 1.00 90.50 182 SER A O 1
ATOM 1458 N N . SER A 1 183 ? -13.396 1.661 38.448 1.00 91.06 183 SER A N 1
ATOM 1459 C CA . SER A 1 183 ? -14.380 0.719 38.959 1.00 91.06 183 SER A CA 1
ATOM 1460 C C . SER A 1 183 ? -15.573 1.505 39.488 1.00 91.06 183 SER A C 1
ATOM 1462 O O . SER A 1 183 ? -15.399 2.399 40.318 1.00 91.06 183 SER A O 1
ATOM 1464 N N . LYS A 1 184 ? -16.783 1.126 39.091 1.00 91.94 184 LYS A N 1
ATOM 1465 C CA . LYS A 1 184 ? -18.026 1.752 39.529 1.00 91.94 184 LYS A CA 1
ATOM 1466 C C . LYS A 1 184 ? -18.972 0.712 40.106 1.00 91.94 184 LYS A C 1
ATOM 1468 O O . LYS A 1 184 ? -19.291 -0.280 39.457 1.00 91.94 184 LYS A O 1
ATOM 1473 N N . VAL A 1 185 ? -19.440 0.965 41.323 1.00 91.06 185 VAL A N 1
ATOM 1474 C CA . VAL A 1 185 ? -20.545 0.204 41.907 1.00 91.06 185 VAL A CA 1
ATOM 1475 C C . VAL A 1 185 ? -21.812 0.554 41.139 1.00 91.06 185 VAL A C 1
ATOM 1477 O O . VAL A 1 185 ? -22.172 1.726 41.041 1.00 91.06 185 VAL A O 1
ATOM 1480 N N . ILE A 1 186 ? -22.443 -0.459 40.556 1.00 91.00 186 ILE A N 1
ATOM 1481 C CA . ILE A 1 186 ? -23.678 -0.304 39.785 1.00 91.00 186 ILE A CA 1
ATOM 1482 C C . ILE A 1 186 ? -24.902 -0.577 40.647 1.00 91.00 186 ILE A C 1
ATOM 1484 O O . ILE A 1 186 ? -25.897 0.127 40.526 1.00 91.00 186 ILE A O 1
ATOM 1488 N N . ARG A 1 187 ? -24.821 -1.550 41.557 1.00 88.62 187 ARG A N 1
ATOM 1489 C CA . ARG A 1 187 ? -25.944 -1.932 42.408 1.00 88.62 187 ARG A CA 1
ATOM 1490 C C . ARG A 1 187 ? -25.445 -2.486 43.729 1.00 88.62 187 ARG A C 1
ATOM 1492 O O . ARG A 1 187 ? -24.494 -3.263 43.750 1.00 88.62 187 ARG A O 1
ATOM 1499 N N . THR A 1 188 ? -26.149 -2.147 44.802 1.00 88.12 188 THR A N 1
ATOM 1500 C CA . THR A 1 188 ? -26.008 -2.813 46.095 1.00 88.12 188 THR A CA 1
ATOM 1501 C C . THR A 1 188 ? -27.379 -3.289 46.538 1.00 88.12 188 THR A C 1
ATOM 1503 O O . THR A 1 188 ? -28.304 -2.486 46.638 1.00 88.12 188 THR A O 1
ATOM 1506 N N . THR A 1 189 ? -27.506 -4.583 46.807 1.00 84.81 189 THR A N 1
ATOM 1507 C CA . THR A 1 189 ? -28.758 -5.193 47.259 1.00 84.81 189 THR A CA 1
ATOM 1508 C C . THR A 1 189 ? -28.534 -5.837 48.619 1.00 84.81 189 THR A C 1
ATOM 1510 O O . THR A 1 189 ? -27.625 -6.655 48.781 1.00 84.81 189 THR A O 1
ATOM 1513 N N . SER A 1 190 ? -29.354 -5.459 49.598 1.00 84.88 190 SER A N 1
ATOM 1514 C CA . SER A 1 190 ? -29.436 -6.157 50.882 1.00 84.88 190 SER A CA 1
ATOM 1515 C C . SER A 1 190 ? -30.368 -7.360 50.758 1.00 84.88 190 SER A C 1
ATOM 1517 O O . SER A 1 190 ? -31.387 -7.291 50.075 1.00 84.88 190 SER A O 1
ATOM 1519 N N . PHE A 1 191 ? -30.038 -8.450 51.438 1.00 79.81 191 PHE A N 1
ATOM 1520 C CA . PHE A 1 191 ? -30.868 -9.647 51.530 1.00 79.81 191 PHE A CA 1
ATOM 1521 C C . PHE A 1 191 ? -30.810 -10.213 52.949 1.00 79.81 191 PHE A C 1
ATOM 1523 O O . PHE A 1 191 ? -29.839 -10.003 53.676 1.00 79.81 191 PHE A O 1
ATOM 1530 N N . GLU A 1 192 ? -31.837 -10.947 53.365 1.00 80.56 192 GLU A N 1
ATOM 1531 C CA . GLU A 1 192 ? -31.775 -11.683 54.627 1.00 80.56 192 GLU A CA 1
ATOM 1532 C C . GLU A 1 192 ? -31.004 -12.995 54.436 1.00 80.56 192 GLU A C 1
ATOM 1534 O O . GLU A 1 192 ? -31.285 -13.767 53.519 1.00 80.56 192 GLU A O 1
ATOM 1539 N N . LEU A 1 193 ? -30.058 -13.273 55.333 1.00 71.00 193 LEU A N 1
ATOM 1540 C CA . LEU A 1 193 ? -29.334 -14.541 55.446 1.00 71.00 193 LEU A CA 1
ATOM 1541 C C . LEU A 1 193 ? -30.267 -15.614 56.029 1.00 71.00 193 LEU A C 1
ATOM 1543 O O . LEU A 1 193 ? -30.104 -16.067 57.162 1.00 71.00 193 LEU A O 1
ATOM 1547 N N . LYS A 1 194 ? -31.296 -15.984 55.272 1.00 76.25 194 LYS A N 1
ATOM 1548 C CA . LYS A 1 194 ? -32.090 -17.194 55.496 1.00 76.25 194 LYS A CA 1
ATOM 1549 C C . LYS A 1 194 ? -31.592 -18.269 54.536 1.00 76.25 194 LYS A C 1
ATOM 1551 O O . LYS A 1 194 ? -31.124 -17.942 53.445 1.00 76.25 194 LYS A O 1
ATOM 1556 N N . ASP A 1 195 ? -31.684 -19.535 54.940 1.00 72.12 195 ASP A N 1
ATOM 1557 C CA . ASP A 1 195 ? -31.370 -20.642 54.035 1.00 72.12 195 ASP A CA 1
ATOM 1558 C C . ASP A 1 195 ? -32.220 -20.502 52.765 1.00 72.12 195 ASP A C 1
ATOM 1560 O O . ASP A 1 195 ? -33.445 -20.355 52.828 1.00 72.12 195 ASP A O 1
ATOM 1564 N N . GLY A 1 196 ? -31.565 -20.477 51.608 1.00 79.00 196 GLY A N 1
ATOM 1565 C CA . GLY A 1 196 ? -32.233 -20.128 50.364 1.00 79.00 196 GLY A CA 1
ATOM 1566 C C . GLY A 1 196 ? -31.290 -19.979 49.180 1.00 79.00 196 GLY A C 1
ATOM 1567 O O . GLY A 1 196 ? -30.071 -20.107 49.298 1.00 79.00 196 GLY A O 1
ATOM 1568 N N . ARG A 1 197 ? -31.890 -19.705 48.020 1.00 81.56 197 ARG A N 1
ATOM 1569 C CA . ARG A 1 197 ? -31.188 -19.470 46.759 1.00 81.56 197 ARG A CA 1
ATOM 1570 C C . ARG A 1 197 ? -31.495 -18.069 46.245 1.00 81.56 197 ARG A C 1
ATOM 1572 O O . ARG A 1 197 ? -32.660 -17.683 46.134 1.00 81.56 197 ARG A O 1
ATOM 1579 N N . LEU A 1 198 ? -30.448 -17.332 45.908 1.00 80.56 198 LEU A N 1
ATOM 1580 C CA . LEU A 1 198 ? -30.534 -16.075 45.174 1.00 80.56 198 LEU A CA 1
ATOM 1581 C C . LEU A 1 198 ? -30.153 -16.355 43.727 1.00 80.56 198 LEU A C 1
ATOM 1583 O O . LEU A 1 198 ? -29.099 -16.932 43.486 1.00 80.56 198 LEU A O 1
ATOM 1587 N N . GLU A 1 199 ? -30.992 -15.957 42.780 1.00 85.00 199 GLU A N 1
ATOM 1588 C CA . GLU A 1 199 ? -30.725 -16.090 41.347 1.00 85.00 199 GLU A CA 1
ATOM 1589 C C . GLU A 1 199 ? -30.596 -14.690 40.746 1.00 85.00 199 GLU A C 1
ATOM 1591 O O . GLU A 1 199 ? -31.425 -13.810 40.998 1.00 85.00 199 GLU A O 1
ATOM 1596 N N . PHE A 1 200 ? -29.554 -14.478 39.952 1.00 85.19 200 PHE A N 1
ATOM 1597 C CA . PHE A 1 200 ? -29.344 -13.241 39.215 1.00 85.19 200 PHE A CA 1
ATOM 1598 C C . PHE A 1 200 ? -28.989 -13.543 37.767 1.00 85.19 200 PHE A C 1
ATOM 1600 O O . PHE A 1 200 ? -28.275 -14.492 37.445 1.00 85.19 200 PHE A O 1
ATOM 1607 N N . ASP A 1 201 ? -29.531 -12.705 36.900 1.00 87.56 201 ASP A N 1
ATOM 1608 C CA . ASP A 1 201 ? -29.378 -12.758 35.463 1.00 87.56 201 ASP A CA 1
ATOM 1609 C C . ASP A 1 201 ? -29.078 -11.341 34.980 1.00 87.56 201 ASP A C 1
ATOM 1611 O O . ASP A 1 201 ? -29.916 -10.439 35.042 1.00 87.56 201 ASP A O 1
ATOM 1615 N N . ILE A 1 202 ? -27.824 -11.131 34.603 1.00 88.56 202 ILE A N 1
ATOM 1616 C CA . ILE A 1 202 ? -27.257 -9.815 34.345 1.00 88.56 202 ILE A CA 1
ATOM 1617 C C . ILE A 1 202 ? -26.805 -9.791 32.898 1.00 88.56 202 ILE A C 1
ATOM 1619 O O . ILE A 1 202 ? -25.933 -10.566 32.513 1.00 88.56 202 ILE A O 1
ATOM 1623 N N . VAL A 1 203 ? -27.361 -8.882 32.104 1.00 88.50 203 VAL A N 1
ATOM 1624 C CA . VAL A 1 203 ? -26.932 -8.661 30.722 1.00 88.50 203 VAL A CA 1
ATOM 1625 C C . VAL A 1 203 ? -26.242 -7.313 30.632 1.00 88.50 203 VAL A C 1
ATOM 1627 O O . VAL A 1 203 ? -26.822 -6.284 30.973 1.00 88.50 203 VAL A O 1
ATOM 1630 N N . ILE A 1 204 ? -25.000 -7.314 30.169 1.00 87.81 204 ILE A N 1
ATOM 1631 C CA . ILE A 1 204 ? -24.189 -6.113 30.008 1.00 87.81 204 ILE A CA 1
ATOM 1632 C C . ILE A 1 204 ? -23.993 -5.883 28.519 1.00 87.81 204 ILE A C 1
ATOM 1634 O O . ILE A 1 204 ? -23.473 -6.753 27.825 1.00 87.81 204 ILE A O 1
ATOM 1638 N N . TYR A 1 205 ? -24.393 -4.707 28.050 1.00 89.38 205 TYR A N 1
ATOM 1639 C CA . TYR A 1 205 ? -24.187 -4.228 26.689 1.00 89.38 205 TYR A CA 1
ATOM 1640 C C . TYR A 1 205 ? -23.169 -3.096 26.705 1.00 89.38 205 TYR A C 1
ATOM 1642 O O . TYR A 1 205 ? -23.134 -2.295 27.635 1.00 89.38 205 TYR A O 1
ATOM 1650 N N . TRP A 1 206 ? -22.365 -3.000 25.660 1.00 90.69 206 TRP A N 1
ATOM 1651 C CA . TRP A 1 206 ? -21.558 -1.828 25.350 1.00 90.69 206 TRP A CA 1
ATOM 1652 C C . TRP A 1 206 ? -21.521 -1.647 23.836 1.00 90.69 206 TRP A C 1
ATOM 1654 O O . TRP A 1 206 ? -22.026 -2.482 23.086 1.00 90.69 206 TRP A O 1
ATOM 1664 N N . LEU A 1 207 ? -20.912 -0.562 23.361 1.00 85.62 207 LEU A N 1
ATOM 1665 C CA . LEU A 1 207 ? -20.931 -0.219 21.937 1.00 85.62 207 LEU A CA 1
ATOM 1666 C C . LEU A 1 207 ? -20.433 -1.344 21.002 1.00 85.62 207 LEU A C 1
ATOM 1668 O O . LEU A 1 207 ? -20.853 -1.415 19.851 1.00 85.62 207 LEU A O 1
ATOM 1672 N N . LYS A 1 208 ? -19.538 -2.214 21.485 1.00 83.75 208 LYS A N 1
ATOM 1673 C CA . LYS A 1 208 ? -18.893 -3.275 20.695 1.00 83.75 208 LYS A CA 1
ATOM 1674 C C . LYS A 1 208 ? -19.452 -4.678 20.942 1.00 83.75 208 LYS A C 1
ATOM 1676 O O . LYS A 1 208 ? -18.995 -5.608 20.288 1.00 83.75 208 LYS A O 1
ATOM 1681 N N . GLY A 1 209 ? -20.407 -4.862 21.855 1.00 87.75 209 GLY A N 1
ATOM 1682 C CA . GLY A 1 209 ? -20.948 -6.196 22.115 1.00 87.75 209 GLY A CA 1
ATOM 1683 C C . GLY A 1 209 ? -21.778 -6.310 23.384 1.00 87.75 209 GLY A C 1
ATOM 1684 O O . GLY A 1 209 ? -22.180 -5.314 23.986 1.00 87.75 209 GLY A O 1
ATOM 1685 N N . TRP A 1 210 ? -22.049 -7.553 23.778 1.00 88.31 210 TRP A N 1
ATOM 1686 C CA . TRP A 1 210 ? -22.756 -7.859 25.013 1.00 88.31 210 TRP A CA 1
ATOM 1687 C C . TRP A 1 210 ? -22.324 -9.203 25.606 1.00 88.31 210 TRP A C 1
ATOM 1689 O O . TRP A 1 210 ? -21.816 -10.088 24.915 1.00 88.31 210 TRP A O 1
ATOM 1699 N N . TYR A 1 211 ? -22.541 -9.375 26.908 1.00 87.06 211 TYR A N 1
ATOM 1700 C CA . TYR A 1 211 ? -22.491 -10.686 27.551 1.00 87.06 211 TYR A CA 1
ATOM 1701 C C . TYR A 1 211 ? -23.551 -10.801 28.641 1.00 87.06 211 TYR A C 1
ATOM 1703 O O . TYR A 1 211 ? -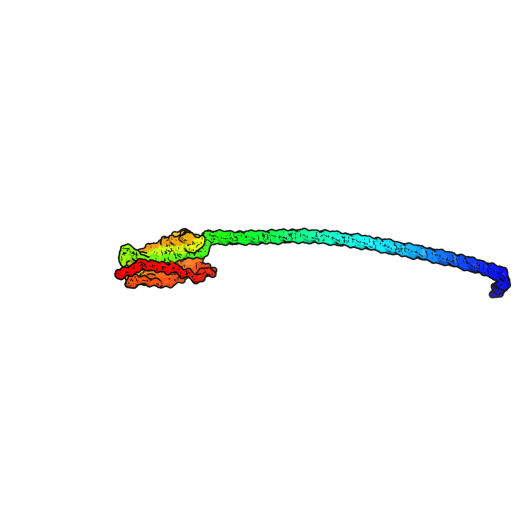24.015 -9.803 29.194 1.00 87.06 211 TYR A O 1
ATOM 1711 N N . ARG A 1 212 ? -23.934 -12.040 28.943 1.00 87.00 212 ARG A N 1
ATOM 1712 C CA . ARG A 1 212 ? -24.919 -12.390 29.960 1.00 87.00 212 ARG A CA 1
ATOM 1713 C C . ARG A 1 212 ? -24.282 -13.288 31.008 1.00 87.00 212 ARG A C 1
ATOM 1715 O O . ARG A 1 212 ? -23.636 -14.277 30.677 1.00 87.00 212 ARG A O 1
ATOM 1722 N N . VAL A 1 213 ? -24.489 -12.945 32.269 1.00 85.62 213 VAL A N 1
ATOM 1723 C CA . VAL A 1 213 ? -24.085 -13.736 33.428 1.00 85.62 213 VAL A CA 1
ATOM 1724 C C . VAL A 1 213 ? -25.348 -14.219 34.111 1.00 85.62 213 VAL A C 1
ATOM 1726 O O . VAL A 1 213 ? -26.119 -13.416 34.630 1.00 85.62 213 VAL A O 1
ATOM 1729 N N . GLN A 1 214 ? -25.533 -15.531 34.138 1.00 85.31 214 GLN A N 1
ATOM 1730 C CA . GLN A 1 214 ? -26.538 -16.179 34.963 1.00 85.31 214 GLN A CA 1
ATOM 1731 C C . GLN A 1 214 ? -25.829 -16.877 36.108 1.00 85.31 214 GLN A C 1
ATOM 1733 O O . GLN A 1 214 ? -24.949 -17.709 35.893 1.00 85.31 214 GLN A O 1
ATOM 1738 N N . SER A 1 215 ? -26.187 -16.547 37.339 1.00 83.56 215 SER A N 1
ATOM 1739 C CA . SER A 1 215 ? -25.593 -17.209 38.488 1.00 83.56 215 SER A CA 1
ATOM 1740 C C . SER A 1 215 ? -26.578 -17.301 39.635 1.00 83.56 215 SER A C 1
ATOM 1742 O O . SER A 1 215 ? -27.538 -16.535 39.749 1.00 83.56 215 SER A O 1
ATOM 1744 N N . HIS A 1 216 ? -26.349 -18.308 40.467 1.00 82.62 216 HIS A N 1
ATOM 1745 C CA . HIS A 1 216 ? -27.088 -18.499 41.692 1.00 82.62 216 HIS A CA 1
ATOM 1746 C C . HIS A 1 216 ? -26.149 -18.653 42.875 1.00 82.62 216 HIS A C 1
ATOM 1748 O O . HIS A 1 216 ? -25.096 -19.294 42.796 1.00 82.62 216 HIS A O 1
ATOM 1754 N N . ILE A 1 217 ? -26.563 -18.049 43.982 1.00 81.19 217 ILE A N 1
ATOM 1755 C CA . ILE A 1 217 ? -25.918 -18.150 45.279 1.00 81.19 217 ILE A CA 1
ATOM 1756 C C . ILE A 1 217 ? -26.818 -19.001 46.170 1.00 81.19 217 ILE A C 1
ATOM 1758 O O . ILE A 1 217 ? -27.942 -18.608 46.477 1.00 81.19 217 ILE A O 1
ATOM 1762 N N . ASP A 1 218 ? -26.311 -20.156 46.587 1.00 80.44 218 ASP A N 1
ATOM 1763 C CA . ASP A 1 218 ? -26.936 -20.995 47.602 1.00 80.44 218 ASP A CA 1
ATOM 1764 C C . ASP A 1 218 ? -26.368 -20.607 48.976 1.00 80.44 218 ASP A C 1
ATOM 1766 O O . ASP A 1 218 ? -25.153 -20.656 49.200 1.00 80.44 218 ASP A O 1
ATOM 1770 N N . ILE A 1 219 ? -27.254 -20.218 49.891 1.00 77.25 219 ILE A N 1
ATOM 1771 C CA . ILE A 1 219 ? -26.937 -19.902 51.285 1.00 77.25 219 ILE A CA 1
ATOM 1772 C C . ILE A 1 219 ? -27.443 -21.071 52.123 1.00 77.25 219 ILE A C 1
ATOM 1774 O O . ILE A 1 219 ? -28.646 -21.331 52.160 1.00 77.25 219 ILE A O 1
ATOM 1778 N N . SER A 1 220 ? -26.529 -21.791 52.773 1.00 77.88 220 SER A N 1
ATOM 1779 C CA . SER A 1 220 ? -26.879 -22.907 53.657 1.00 77.88 220 SER A CA 1
ATOM 1780 C C . SER A 1 220 ? -25.987 -22.914 54.893 1.00 77.88 220 SER A C 1
ATOM 1782 O O . SER A 1 220 ? -24.769 -23.077 54.763 1.00 77.88 220 SER A O 1
ATOM 1784 N N . GLY A 1 221 ? -26.565 -22.750 56.085 1.00 68.62 221 GLY A N 1
ATOM 1785 C CA . GLY A 1 221 ? -25.819 -22.851 57.348 1.00 68.62 221 GLY A CA 1
ATOM 1786 C C . GLY A 1 221 ? -24.650 -21.861 57.468 1.00 68.62 221 GLY A C 1
ATOM 1787 O O . GLY A 1 221 ? -23.606 -22.201 58.018 1.00 68.62 221 GLY A O 1
ATOM 1788 N N . GLY A 1 222 ? -24.791 -20.662 56.891 1.00 64.50 222 GLY A N 1
ATOM 1789 C CA . GLY A 1 222 ? -23.750 -19.624 56.867 1.00 64.50 222 GLY A CA 1
ATOM 1790 C C . GLY A 1 222 ? -22.658 -19.816 55.805 1.00 64.50 222 GLY A C 1
ATOM 1791 O O . GLY A 1 222 ? -21.830 -18.926 55.622 1.00 64.50 222 GLY A O 1
ATOM 1792 N N . ALA A 1 223 ? -22.661 -20.932 55.069 1.00 64.50 223 ALA A N 1
ATOM 1793 C CA . ALA A 1 223 ? -21.797 -21.129 53.911 1.00 64.50 223 ALA A CA 1
ATOM 1794 C C . ALA A 1 223 ? -22.472 -20.608 52.634 1.00 64.50 223 ALA A C 1
ATOM 1796 O O . ALA A 1 223 ? -23.659 -20.838 52.403 1.00 64.50 223 ALA A O 1
ATOM 1797 N N . VAL A 1 224 ? -21.683 -19.938 51.793 1.00 64.25 224 VAL A N 1
ATOM 1798 C CA . VAL A 1 224 ? -22.106 -19.397 50.497 1.00 64.25 224 VAL A CA 1
ATOM 1799 C C . VAL A 1 224 ? -21.485 -20.252 49.396 1.00 64.25 224 VAL A C 1
ATOM 1801 O O . VAL A 1 224 ? -20.259 -20.348 49.311 1.00 64.25 224 VAL A O 1
ATOM 1804 N N . LYS A 1 225 ? -22.314 -20.880 48.559 1.00 72.44 225 LYS A N 1
ATOM 1805 C CA . LYS A 1 225 ? -21.878 -21.593 47.348 1.00 72.44 225 LYS A CA 1
ATOM 1806 C C . LYS A 1 225 ? -22.387 -20.868 46.114 1.00 72.44 225 LYS A C 1
ATOM 1808 O O . LYS A 1 225 ? -23.526 -20.417 46.091 1.00 72.44 225 LYS A O 1
ATOM 1813 N N . THR A 1 226 ? -21.556 -20.787 45.082 1.00 65.12 226 THR A N 1
ATOM 1814 C CA . THR A 1 226 ? -21.888 -20.082 43.840 1.00 65.12 226 THR A CA 1
ATOM 1815 C C . THR A 1 226 ? -21.701 -20.995 42.643 1.00 65.12 226 THR A C 1
ATOM 1817 O O . THR A 1 226 ? -20.672 -21.659 42.534 1.00 65.12 226 THR A O 1
ATOM 1820 N N . ASN A 1 227 ? -22.674 -20.998 41.737 1.00 69.38 227 ASN A N 1
ATOM 1821 C CA . ASN A 1 227 ? -22.558 -21.624 40.422 1.00 69.38 227 ASN A CA 1
ATOM 1822 C C . ASN A 1 227 ? -22.897 -20.589 39.347 1.00 69.38 227 ASN A C 1
ATOM 1824 O O . ASN A 1 227 ? -23.706 -19.687 39.582 1.00 69.38 227 ASN A O 1
ATOM 1828 N N . GLU A 1 228 ? -22.276 -20.712 38.180 1.00 67.19 228 GLU A N 1
ATOM 1829 C CA . GLU A 1 228 ? -22.319 -19.683 37.144 1.00 67.19 228 GLU A CA 1
ATOM 1830 C C . GLU A 1 228 ? -22.392 -20.292 35.743 1.00 67.19 228 GLU A C 1
ATOM 1832 O O . GLU A 1 228 ? -21.742 -21.297 35.448 1.00 67.19 228 GLU A O 1
ATOM 1837 N N . VAL A 1 229 ? -23.162 -19.632 34.879 1.00 70.19 229 VAL A N 1
ATOM 1838 C CA . VAL A 1 229 ? -23.208 -19.841 33.434 1.00 70.19 229 VAL A CA 1
ATOM 1839 C C . VAL A 1 229 ? -23.052 -18.482 32.747 1.00 70.19 229 VAL A C 1
ATOM 1841 O O . VAL A 1 229 ? -23.826 -17.557 32.993 1.00 70.19 229 VAL A O 1
ATOM 1844 N N . VAL A 1 230 ? -22.054 -18.361 31.869 1.00 71.56 230 VAL A N 1
ATOM 1845 C CA . VAL A 1 230 ? -21.810 -17.149 31.069 1.00 71.56 230 VAL A CA 1
ATOM 1846 C C . VAL A 1 230 ? -22.142 -17.422 29.613 1.00 71.56 230 VAL A C 1
ATOM 1848 O O . VAL A 1 230 ? -21.570 -18.334 29.017 1.00 71.56 230 VAL A O 1
ATOM 1851 N N . ASP A 1 231 ? -22.999 -16.585 29.038 1.00 75.00 231 ASP A N 1
ATOM 1852 C CA . ASP A 1 231 ? -23.351 -16.590 27.617 1.00 75.00 231 ASP A CA 1
ATOM 1853 C C . ASP A 1 231 ? -22.887 -15.288 26.938 1.00 75.00 231 ASP A C 1
ATOM 1855 O O . ASP A 1 231 ? -22.753 -14.245 27.588 1.00 75.00 231 ASP A O 1
ATOM 1859 N N . ARG A 1 232 ? -22.576 -15.336 25.640 1.00 69.88 232 ARG A N 1
ATOM 1860 C CA . ARG A 1 232 ? -21.966 -14.219 24.895 1.00 69.88 232 ARG A CA 1
ATOM 1861 C C . ARG A 1 232 ? -22.507 -14.128 23.475 1.00 69.88 232 ARG A C 1
ATOM 1863 O O . ARG A 1 232 ? -22.708 -15.151 22.827 1.00 69.88 232 ARG A O 1
ATOM 1870 N N . GLY A 1 233 ? -22.620 -12.910 22.944 1.00 56.06 233 GLY A N 1
ATOM 1871 C CA . GLY A 1 233 ? -22.955 -12.717 21.535 1.00 56.06 233 GLY A CA 1
ATOM 1872 C C . GLY A 1 233 ? -22.539 -11.368 20.944 1.00 56.06 233 GLY A C 1
ATOM 1873 O O . GLY A 1 233 ? -22.206 -10.428 21.661 1.00 56.06 233 GLY A O 1
ATOM 1874 N N . ALA A 1 234 ? -22.598 -11.336 19.605 1.00 47.94 234 ALA A N 1
ATOM 1875 C CA . ALA A 1 234 ? -22.046 -10.362 18.646 1.00 47.94 234 ALA A CA 1
ATOM 1876 C C . ALA A 1 234 ? -20.502 -10.342 18.515 1.00 47.94 234 ALA A C 1
ATOM 1878 O O . ALA A 1 234 ? -19.794 -10.291 19.516 1.00 47.94 234 ALA A O 1
ATOM 1879 N N . ASP A 1 235 ? -20.024 -10.439 17.259 1.00 48.22 235 ASP A N 1
ATOM 1880 C CA . ASP A 1 235 ? -18.657 -10.287 16.703 1.00 48.22 235 ASP A CA 1
ATOM 1881 C C . ASP A 1 235 ? -17.452 -10.608 17.609 1.00 48.22 235 ASP A C 1
ATOM 1883 O O . ASP A 1 235 ? -16.374 -10.029 17.496 1.00 48.22 235 ASP A O 1
ATOM 1887 N N . PHE A 1 236 ? -17.583 -11.628 18.456 1.00 48.25 236 PHE A N 1
ATOM 1888 C CA . PHE A 1 236 ? -16.521 -12.194 19.295 1.00 48.25 236 PHE A CA 1
ATOM 1889 C C . PHE A 1 236 ? -15.523 -13.048 18.477 1.00 48.25 236 PHE A C 1
ATOM 1891 O O . PHE A 1 236 ? -15.009 -14.069 18.943 1.00 48.25 236 PHE A O 1
ATOM 1898 N N . ILE A 1 237 ? -15.266 -12.667 17.224 1.00 43.03 237 ILE A N 1
ATOM 1899 C CA . ILE A 1 237 ? -14.392 -13.385 16.298 1.00 43.03 237 ILE A CA 1
ATOM 1900 C C . ILE A 1 237 ? -12.960 -12.875 16.514 1.00 43.03 237 ILE A C 1
ATOM 1902 O O . ILE A 1 237 ? -12.523 -11.911 15.899 1.00 43.03 237 ILE A O 1
ATOM 1906 N N . HIS A 1 238 ? -12.262 -13.544 17.442 1.00 40.50 238 HIS A N 1
ATOM 1907 C CA . HIS A 1 238 ? -10.849 -13.964 17.347 1.00 40.50 238 HIS A CA 1
ATOM 1908 C C . HIS A 1 238 ? -9.860 -13.661 18.480 1.00 40.50 238 HIS A C 1
ATOM 1910 O O . HIS A 1 238 ? -8.771 -14.221 18.407 1.00 40.50 238 HIS A O 1
ATOM 1916 N N . GLN A 1 239 ? -10.158 -12.910 19.550 1.00 37.91 239 GLN A N 1
ATOM 1917 C CA . GLN A 1 239 ? -9.091 -12.657 20.554 1.00 37.91 239 GLN A CA 1
ATOM 1918 C C . GLN A 1 239 ? -9.427 -12.786 22.037 1.00 37.91 239 GLN A C 1
ATOM 1920 O O . GLN A 1 239 ? -8.511 -12.895 22.848 1.00 37.91 239 GLN A O 1
ATOM 1925 N N . ALA A 1 240 ? -10.690 -12.902 22.435 1.00 37.69 240 ALA A N 1
ATOM 1926 C CA . ALA A 1 240 ? -11.024 -13.154 23.840 1.00 37.69 240 ALA A CA 1
ATOM 1927 C C . ALA A 1 240 ? -11.054 -14.663 24.167 1.00 37.69 240 ALA A C 1
ATOM 1929 O O . ALA A 1 240 ? -11.926 -15.164 24.888 1.00 37.69 240 ALA A O 1
ATOM 1930 N N . GLU A 1 241 ? -10.070 -15.392 23.632 1.00 35.78 241 GLU A N 1
ATOM 1931 C CA . GLU A 1 241 ? -9.753 -16.739 24.074 1.00 35.78 241 GLU A CA 1
ATOM 1932 C C . GLU A 1 241 ? -9.237 -16.695 25.521 1.00 35.78 241 GLU A C 1
ATOM 1934 O O . GLU A 1 241 ? -8.196 -16.127 25.841 1.00 35.78 241 GLU A O 1
ATOM 1939 N N . ARG A 1 242 ? -9.969 -17.397 26.393 1.00 35.16 242 ARG A N 1
ATOM 1940 C CA . ARG A 1 242 ? -9.417 -18.096 27.565 1.00 35.16 242 ARG A CA 1
ATOM 1941 C C . ARG A 1 242 ? -8.879 -17.242 28.716 1.00 35.16 242 ARG A C 1
ATOM 1943 O O . ARG A 1 242 ? -7.798 -17.540 29.217 1.00 35.16 242 ARG A O 1
ATOM 1950 N N . LYS A 1 243 ? -9.635 -16.251 29.210 1.00 35.41 243 LYS A N 1
ATOM 1951 C CA . LYS A 1 243 ? -9.385 -15.659 30.549 1.00 35.41 243 LYS A CA 1
ATOM 1952 C C . LYS A 1 243 ? -10.532 -14.785 31.090 1.00 35.41 243 LYS A C 1
ATOM 1954 O O . LYS A 1 243 ? -10.298 -13.687 31.581 1.00 35.41 243 LYS A O 1
ATOM 1959 N N . VAL A 1 244 ? -11.784 -15.255 31.071 1.00 40.12 244 VAL A N 1
ATOM 1960 C CA . VAL A 1 244 ? -12.793 -14.662 31.980 1.00 40.12 244 VAL A CA 1
ATOM 1961 C C . VAL A 1 244 ? -12.574 -15.282 33.358 1.00 40.12 244 VAL A C 1
ATOM 1963 O O . VAL A 1 244 ? -13.180 -16.277 33.722 1.00 40.12 244 VAL A O 1
ATOM 1966 N N . HIS A 1 245 ? -11.593 -14.732 34.070 1.00 40.44 245 HIS A N 1
ATOM 1967 C CA . HIS A 1 245 ? -11.253 -15.056 35.452 1.00 40.44 245 HIS A CA 1
ATOM 1968 C C . HIS A 1 245 ? -11.547 -13.839 36.330 1.00 40.44 245 HIS A C 1
ATOM 1970 O O . HIS A 1 245 ? -10.593 -13.225 36.778 1.00 40.44 245 HIS A O 1
ATOM 1976 N N . TYR A 1 246 ? -12.797 -13.433 36.580 1.00 47.34 246 TYR A N 1
ATOM 1977 C CA . TYR A 1 246 ? -13.019 -12.307 37.512 1.00 47.34 246 TYR A CA 1
ATOM 1978 C C . TYR A 1 246 ? -14.274 -12.417 38.395 1.00 47.34 246 TYR A C 1
ATOM 1980 O O . TYR A 1 246 ? -14.834 -11.406 38.793 1.00 47.34 246 TYR A O 1
ATOM 1988 N N . PHE A 1 247 ? -14.649 -13.623 38.834 1.00 43.44 247 PHE A N 1
ATOM 1989 C CA . PHE A 1 247 ? -15.373 -13.759 40.106 1.00 43.44 247 PHE A CA 1
ATOM 1990 C C . PHE A 1 247 ? -14.347 -13.922 41.219 1.00 43.44 247 PHE A C 1
ATOM 1992 O O . PHE A 1 247 ? -13.892 -15.024 41.515 1.00 43.44 247 PHE A O 1
ATOM 1999 N N . ARG A 1 248 ? -13.948 -12.809 41.838 1.00 43.00 248 ARG A N 1
ATOM 2000 C CA . ARG A 1 248 ? -13.317 -12.863 43.158 1.00 43.00 248 ARG A CA 1
ATOM 2001 C C . ARG A 1 248 ? -14.400 -12.604 44.195 1.00 43.00 248 ARG A C 1
ATOM 2003 O O . ARG A 1 248 ? -14.645 -11.463 44.571 1.00 43.00 248 ARG A O 1
ATOM 2010 N N . LEU A 1 249 ? -15.046 -13.677 44.642 1.00 44.06 249 LEU A N 1
ATOM 2011 C CA . LEU A 1 249 ? -15.860 -13.642 45.851 1.00 44.06 249 LEU A CA 1
ATOM 2012 C C . LEU A 1 249 ? -14.931 -13.425 47.043 1.00 44.06 249 LEU A C 1
ATOM 2014 O O . LEU A 1 249 ? -14.293 -14.347 47.547 1.00 44.06 249 LEU A O 1
ATOM 2018 N N . GLU A 1 250 ? -14.825 -12.176 47.477 1.00 45.94 250 GLU A N 1
ATOM 2019 C CA . GLU A 1 250 ? -14.213 -11.844 48.756 1.00 45.94 250 GLU A CA 1
ATOM 2020 C C . GLU A 1 250 ? -15.243 -12.099 49.847 1.00 45.94 250 GLU A C 1
ATOM 2022 O O . GLU A 1 250 ? -16.023 -11.223 50.210 1.00 45.94 250 GLU A O 1
ATOM 2027 N N . ASN A 1 251 ? -15.273 -13.338 50.332 1.00 45.06 251 ASN A N 1
ATOM 2028 C CA . ASN A 1 251 ? -16.148 -13.725 51.423 1.00 45.06 251 ASN A CA 1
ATOM 2029 C C . ASN A 1 251 ? -15.539 -13.221 52.738 1.00 45.06 251 ASN A C 1
ATOM 2031 O O . ASN A 1 251 ? -14.699 -13.881 53.341 1.00 45.06 251 ASN A O 1
ATOM 2035 N N . ASN A 1 252 ? -15.954 -12.030 53.169 1.00 48.78 252 ASN A N 1
ATOM 2036 C CA . ASN A 1 252 ? -15.578 -11.456 54.468 1.00 48.78 252 ASN A CA 1
ATOM 2037 C C . ASN A 1 252 ? -16.597 -11.804 55.568 1.00 48.78 252 ASN A C 1
ATOM 2039 O O . ASN A 1 252 ? -16.748 -11.087 56.558 1.00 48.78 252 ASN A O 1
ATOM 2043 N N . ILE A 1 253 ? -17.323 -12.909 55.386 1.00 47.75 253 ILE A N 1
ATOM 2044 C CA . ILE A 1 253 ? -18.211 -13.464 56.402 1.00 47.75 253 ILE A CA 1
ATOM 2045 C C . ILE A 1 253 ? -17.306 -14.133 57.433 1.00 47.75 253 ILE A C 1
ATOM 2047 O O . ILE A 1 253 ? -16.907 -15.286 57.282 1.00 47.75 253 ILE A O 1
ATOM 2051 N N . GLY A 1 254 ? -16.894 -13.361 58.439 1.00 43.88 254 GLY A N 1
ATOM 2052 C CA . GLY A 1 254 ? -16.060 -13.857 59.524 1.00 43.88 254 GLY A CA 1
ATOM 2053 C C . GLY A 1 254 ? -16.676 -15.114 60.128 1.00 43.88 254 GLY A C 1
ATOM 2054 O O . GLY A 1 254 ? -17.845 -15.110 60.518 1.00 43.88 254 GLY A O 1
ATOM 2055 N N . SER A 1 255 ? -15.891 -16.191 60.216 1.00 39.69 255 SER A N 1
ATOM 2056 C CA . SER A 1 255 ? -16.237 -17.300 61.093 1.00 39.69 255 SER A CA 1
ATOM 2057 C C . SER A 1 255 ? -16.118 -16.786 62.527 1.00 39.69 255 SER A C 1
ATOM 2059 O O . SER A 1 255 ? -15.047 -16.856 63.133 1.00 39.69 255 SER A O 1
ATOM 2061 N N . ASN A 1 256 ? -17.196 -16.228 63.070 1.00 38.16 256 ASN A N 1
ATOM 2062 C CA . ASN A 1 256 ? -17.335 -16.172 64.516 1.00 38.16 256 ASN A CA 1
ATOM 2063 C C . ASN A 1 256 ? -17.475 -17.626 64.977 1.00 38.16 256 ASN A C 1
ATOM 2065 O O . ASN A 1 256 ? -18.552 -18.214 64.887 1.00 38.16 256 ASN A O 1
ATOM 2069 N N . LYS A 1 257 ? -16.337 -18.220 65.346 1.00 36.22 257 LYS A N 1
ATOM 2070 C CA . LYS A 1 257 ? -16.310 -19.306 66.321 1.00 36.22 257 LYS A CA 1
ATOM 2071 C C . LYS A 1 257 ? -16.742 -18.760 67.673 1.00 36.22 257 LYS A C 1
ATOM 2073 O O . LYS A 1 257 ? -16.376 -17.599 67.963 1.00 36.22 257 LYS A O 1
#

pLDDT: mean 82.28, std 16.1, range [35.16, 98.44]

Organism: NCBI:txid563176

Radius of gyration: 62.26 Å; Cα contacts (8 Å, |Δi|>4): 332; chains: 1; bounding box: 114×35×182 Å

Secondary structure (DSSP, 8-state):
-HHHHHHHT-HHHHHHHHHHHHHHHHHHHHHHHHHHHHHHHHHHHHHHHHHHHHHHHHHHHHHHHHHHHHHHHHHHHHHHHHHHHHHHHHHHHHHHHHHHHHHHHHHHHHHHHHHTTTPPPEEEEEEEE-SSTTEEEEEEEEEE-SSSPEEEEEEEEEEEETT-TT--EEEEEEEEEE-TTEEEEEEEEEEE--SEEEEEEEEEEETTEEEEEEEEEEEETTEEEEEEEEEEES---SS--S---------------

Sequence (257 aa):
MDFFKKMVENPTVAFVITVIAGFLAFIFLCISAYLQRGKALKDSRVGAEREANRVEEHKDLQNRSNEIIESAKYLIEKQNESLSASSTVIQKQNELIDSQKILLEQQSNTLREITGGDGVPRLFVRIFNGTSSREGKIEFRLENKNDLPVRSCFVYFVYKVAAEPSSREFENISLNDLPVESSKVIRTTSFELKDGRLEFDIVIYWLKGWYRVQSHIDISGGAVKTNEVVDRGADFIHQAERKVHYFRLENNIGSNK

Solvent-accessible surface area (backbone atoms only — not comparable to full-atom values): 14151 Å² total; per-residue (Å²): 116,69,69,62,57,64,45,60,73,35,69,69,52,43,50,52,52,50,53,52,50,50,52,52,52,49,51,51,50,52,51,52,52,51,52,51,51,53,48,52,53,52,53,49,50,53,52,51,52,54,49,53,51,50,53,50,52,52,49,51,52,50,50,54,49,50,53,50,51,55,54,49,51,53,50,52,50,53,49,51,53,52,50,54,52,51,53,53,52,54,52,53,50,52,55,49,52,54,51,50,52,52,50,52,51,50,51,51,50,52,49,31,65,74,47,7,47,89,44,70,77,41,69,36,53,38,44,36,67,41,98,45,102,50,31,32,32,40,38,35,29,42,31,24,86,33,97,39,34,32,31,56,30,36,36,41,40,37,39,37,46,65,92,42,87,83,55,69,48,79,46,79,48,82,36,68,63,42,50,52,74,33,73,45,79,77,46,75,47,78,45,69,70,54,78,46,43,41,40,39,42,38,38,39,37,35,75,79,37,40,40,33,44,38,37,39,39,41,35,52,95,90,45,81,46,78,52,78,49,78,50,76,50,64,89,80,82,82,76,88,76,88,72,96,79,51,82,65,70,56,75,65,64,72,81,81,121

Nearest PDB structures (foldseek):
  2x6c-assembly1_A  TM=3.438E-01  e=4.091E-04  Paramagnetospirillum magnetotacticum
  2wlk-assembly1_A  TM=3.522E-01  e=1.962E-03  Paramagnetospirillum magnetotacticum
  2wln-assembly1_B  TM=3.620E-01  e=2.864E-03  Paramagnetospirillum magnetotacticum
  2wlh-assembly1_A  TM=3.102E-01  e=3.191E-03  Paramagnetospirillum magnetotacticum
  7adi-assembly1_A-2  TM=2.821E-01  e=3.191E-03  Paramagnetospirillum magnetotacticum

Foldseek 3Di:
DVVVVVQCPDVVSVVVVVVVVVVVVVVVVVVVVVVVVVVVVVVVVVVVVVVVVVVVVVVVVVVVVVVVVVVVVVVVVVVVVVVVVVVVVVVVVVVVVVVVVVVVVVVVVVVCQVQQHPWDKAWEWEKEADPDPFKIKIWIKIFTQDPGKFAFKKKWKWKDWPVDRPPTDTDIFTDRIHGHGHMGTRDMDMDTLDQGKIWMWMWMDTSQFIKIKTKMWGRDPNDTDIDIDIGTDDPPPDPPPDDPPHHPHPYPSDPPD